Protein AF-A0A453NFW8-F1 (afdb_monomer_lite)

Sequence (278 aa):
MWCAMHGLVVGDRGDLRSGTVPGVGLVHAPFSLLPTRFPASFWKQACELAPIFNELVDRVSLDGKFLQGSLSRTKQVDDFTARLLEIHAKMMAVNKKEDIRLGLHRSDYMLDSETNSLLQIELNTISTSFPGLGSLVSELHRKTLAQVEAEGLVLPNGTLVVDGRPVAVVYFRAGYAPTDYPSEVEWSARLLIEQSSAIKCPSISYHLVGTKKIQQELAKPSVLERFLDNEEDIAKLRKCFAGLWSLDNEEIVKSAIEKPDLFVLKPQREGGGNFFGS

pLDDT: mean 76.51, std 18.11, range [30.64, 96.44]

Radius of gyration: 21.13 Å; chains: 1; bounding box: 63×48×53 Å

Foldseek 3Di:
DLQVVQVQWAADPPDPCRVPDPPPRIDGHDDDPDDDDDDPVVVVLQVVLVVLVVLLLVLQLVPLVCLCVLCVVVLVPDVLVVLLNVLSVVCVVVVDDDPDADWPKDFDWDQDPPVRATATPFIQRAQDPDPPSVVVNVCVVPDDDPPQVPFADADPVRAHDGNRDHDQAAHDNDPQACVCDPDVVSSVVLSVVLPDPGHYHHHSSSNSCRWLSVLLVCLDPPNSVVRDPDPVSNVSVNRRHDDHDDPVPVVVVVVCVVPQQVDKADDRGPDDDIDGDD

Organism: Aegilops tauschii subsp. strangulata (NCBI:txid200361)

InterPro domains:
  IPR004887 Glutathione synthase, substrate-binding domain [PF03199] (139-209)
  IPR005615 Glutathione synthase [PF03917] (2-274)
  IPR005615 Glutathione synthase [PTHR11130] (142-274)
  IPR014042 Glutathione synthase, alpha-helical [G3DSA:1.10.1080.10] (207-243)
  IPR014049 Glutathione synthase, N-terminal, eukaryotic [G3DSA:3.30.1490.80] (1-70)
  IPR014709 Glutathione synthase, C-terminal, eukaryotic [G3DSA:3.30.1490.50] (244-278)
  IPR037013 Glutathione synthase, substrate-binding domain superfamily [G3DSA:3.40.50.1760] (136-206)

Structure (mmCIF, N/CA/C/O backbone):
data_AF-A0A453NFW8-F1
#
_entry.id   AF-A0A453NFW8-F1
#
loop_
_atom_site.group_PDB
_atom_site.id
_atom_site.type_symbol
_atom_site.label_atom_id
_atom_site.label_alt_id
_atom_site.label_comp_id
_atom_site.label_asym_id
_atom_site.label_entity_id
_atom_site.label_seq_id
_atom_site.pdbx_PDB_ins_code
_atom_site.Cartn_x
_atom_site.Cartn_y
_atom_site.Cartn_z
_atom_site.occupancy
_atom_site.B_iso_or_equiv
_atom_site.auth_seq_id
_atom_site.auth_comp_id
_atom_site.auth_asym_id
_atom_site.auth_atom_id
_atom_site.pdbx_PDB_model_num
ATOM 1 N N . MET A 1 1 ? 0.423 23.249 -24.276 1.00 55.16 1 MET A N 1
ATOM 2 C CA . MET A 1 1 ? 1.807 23.114 -24.789 1.00 55.16 1 MET A CA 1
ATOM 3 C C . MET A 1 1 ? 2.755 22.518 -23.745 1.00 55.16 1 MET A C 1
ATOM 5 O O . MET A 1 1 ? 3.361 21.507 -24.060 1.00 55.16 1 MET A O 1
ATOM 9 N N . TRP A 1 2 ? 2.832 23.048 -22.509 1.00 64.69 2 TRP A N 1
ATOM 10 C CA . TRP A 1 2 ? 3.763 22.560 -21.465 1.00 64.69 2 TRP A CA 1
ATOM 11 C C . TRP A 1 2 ? 3.766 21.032 -21.268 1.00 64.69 2 TRP A C 1
ATOM 13 O O . TRP A 1 2 ? 4.831 20.429 -21.353 1.00 64.69 2 TRP A O 1
ATOM 23 N N . CYS A 1 3 ? 2.597 20.401 -21.092 1.00 58.59 3 CYS A N 1
ATOM 24 C CA . CYS A 1 3 ? 2.492 18.971 -20.760 1.00 58.59 3 CYS A CA 1
ATOM 25 C C . CYS A 1 3 ? 3.144 18.049 -21.802 1.00 58.59 3 CYS A C 1
ATOM 27 O O . CYS A 1 3 ? 3.857 17.121 -21.436 1.00 58.59 3 CYS A O 1
ATOM 29 N N . ALA A 1 4 ? 2.964 18.350 -23.091 1.00 70.44 4 ALA A N 1
ATOM 30 C CA . ALA A 1 4 ? 3.585 17.601 -24.183 1.00 70.44 4 ALA A CA 1
ATOM 31 C C . ALA A 1 4 ? 5.112 17.794 -24.239 1.00 70.44 4 ALA A C 1
ATOM 33 O O . ALA A 1 4 ? 5.830 16.865 -24.582 1.00 70.44 4 ALA A O 1
ATOM 34 N N . MET A 1 5 ? 5.613 18.978 -23.864 1.00 70.06 5 MET A N 1
ATOM 35 C CA . MET A 1 5 ? 7.053 19.280 -23.842 1.00 70.06 5 MET A CA 1
ATOM 36 C C . MET A 1 5 ? 7.800 18.657 -22.653 1.00 70.06 5 MET A C 1
ATOM 38 O O . MET A 1 5 ? 9.019 18.555 -22.707 1.00 70.06 5 MET A O 1
ATOM 42 N N . HIS A 1 6 ? 7.092 18.275 -21.585 1.00 70.19 6 HIS A N 1
ATOM 43 C CA . HIS A 1 6 ? 7.684 17.781 -20.332 1.00 70.19 6 HIS A CA 1
ATOM 44 C C . HIS A 1 6 ? 7.232 16.349 -19.989 1.00 70.19 6 HIS A C 1
ATOM 46 O O . HIS A 1 6 ? 7.363 15.913 -18.855 1.00 70.19 6 HIS A O 1
ATOM 52 N N . GLY A 1 7 ? 6.660 15.604 -20.942 1.00 79.19 7 GLY A N 1
ATOM 53 C CA . GLY A 1 7 ? 6.288 14.200 -20.726 1.00 79.19 7 GLY A CA 1
ATOM 54 C C . GLY A 1 7 ? 5.094 13.963 -19.788 1.00 79.19 7 GLY A C 1
ATOM 55 O O . GLY A 1 7 ? 4.852 12.824 -19.398 1.00 79.19 7 GLY A O 1
ATOM 56 N N . LEU A 1 8 ? 4.303 14.993 -19.459 1.00 75.69 8 LEU A N 1
ATOM 57 C CA . LEU A 1 8 ? 3.033 14.857 -18.728 1.00 75.69 8 LEU A CA 1
ATOM 58 C C . LEU A 1 8 ? 1.930 14.376 -19.692 1.00 75.69 8 LEU A C 1
ATOM 60 O O . LEU A 1 8 ? 0.962 15.081 -19.997 1.00 75.69 8 LEU A O 1
ATOM 64 N N . VAL A 1 9 ? 2.129 13.171 -20.223 1.00 82.56 9 VAL A N 1
ATOM 65 C CA . VAL A 1 9 ? 1.321 12.529 -21.264 1.00 82.56 9 VAL A CA 1
ATOM 66 C C . VAL A 1 9 ? 1.000 11.082 -20.897 1.00 82.56 9 VAL A C 1
ATOM 68 O O . VAL A 1 9 ? 1.698 10.453 -20.103 1.00 82.56 9 VAL A O 1
ATOM 71 N N . VAL A 1 10 ? -0.071 10.559 -21.482 1.00 82.50 10 VAL A N 1
ATOM 72 C CA . VAL A 1 10 ? -0.513 9.164 -21.387 1.00 82.50 10 VAL A CA 1
ATOM 73 C C . VAL A 1 10 ? -0.959 8.684 -22.768 1.00 82.50 10 VAL A C 1
ATOM 75 O O . VAL A 1 10 ? -1.198 9.497 -23.663 1.00 82.50 10 VAL A O 1
ATOM 78 N N . GLY A 1 11 ? -1.088 7.370 -22.945 1.00 85.44 11 GLY A N 1
ATOM 79 C CA . GLY A 1 11 ? -1.747 6.824 -24.127 1.00 85.44 11 GLY A CA 1
ATOM 80 C C . GLY A 1 11 ? -3.230 7.202 -24.154 1.00 85.44 11 GLY A C 1
ATOM 81 O O . GLY A 1 11 ? -3.931 7.074 -23.147 1.00 85.44 11 GLY A O 1
ATOM 82 N N . ASP A 1 12 ? -3.703 7.688 -25.298 1.00 84.50 12 ASP A N 1
ATOM 83 C CA . ASP A 1 12 ? -5.112 7.951 -25.560 1.00 84.50 12 ASP A CA 1
ATOM 84 C C . ASP A 1 12 ? -5.877 6.628 -25.642 1.00 84.50 12 ASP A C 1
ATOM 86 O O . ASP A 1 12 ? -5.535 5.735 -26.420 1.00 84.50 12 ASP A O 1
ATOM 90 N N . ARG A 1 13 ? -6.955 6.526 -24.860 1.00 84.12 13 ARG A N 1
ATOM 91 C CA . ARG A 1 13 ? -7.872 5.379 -24.858 1.00 84.12 13 ARG A CA 1
ATOM 92 C C . ARG A 1 13 ? -8.555 5.169 -26.217 1.00 84.12 13 ARG A C 1
ATOM 94 O O . ARG A 1 13 ? -9.067 4.080 -26.451 1.00 84.12 13 ARG A O 1
ATOM 101 N N . GLY A 1 14 ? -8.573 6.184 -27.087 1.00 85.94 14 GLY A N 1
ATOM 102 C CA . GLY A 1 14 ? -9.081 6.099 -28.457 1.00 85.94 14 GLY A CA 1
ATOM 103 C C . GLY A 1 14 ? -8.145 5.420 -29.469 1.00 85.94 14 GLY A C 1
ATOM 104 O O . GLY A 1 14 ? -8.635 4.937 -30.489 1.00 85.94 14 GLY A O 1
ATOM 105 N N . ASP A 1 15 ? -6.831 5.334 -29.215 1.00 85.38 15 ASP A N 1
ATOM 106 C CA . ASP A 1 15 ? -5.879 4.625 -30.091 1.00 85.38 15 ASP A CA 1
ATOM 107 C C . ASP A 1 15 ? -5.434 3.315 -29.431 1.00 85.38 15 ASP A C 1
ATOM 109 O O . ASP A 1 15 ? -4.695 3.311 -28.448 1.00 85.38 15 ASP A O 1
ATOM 113 N N . LEU A 1 16 ? -5.841 2.185 -30.018 1.00 85.62 16 LEU A N 1
ATOM 114 C CA . LEU A 1 16 ? -5.528 0.833 -29.536 1.00 85.62 16 LEU A CA 1
ATOM 115 C C . LEU A 1 16 ? -4.020 0.548 -29.412 1.00 85.62 16 LEU A C 1
ATOM 117 O O . LEU A 1 16 ? -3.633 -0.391 -28.721 1.00 85.62 16 LEU A O 1
ATOM 121 N N . ARG A 1 17 ? -3.163 1.332 -30.076 1.00 85.50 17 ARG A N 1
ATOM 122 C CA . ARG A 1 17 ? -1.701 1.172 -30.039 1.00 85.50 17 ARG A CA 1
ATOM 123 C C . ARG A 1 17 ? -1.043 1.976 -28.921 1.00 85.50 17 ARG A C 1
ATOM 125 O O . ARG A 1 17 ? 0.117 1.715 -28.613 1.00 85.50 17 ARG A O 1
ATOM 132 N N . SER A 1 18 ? -1.739 2.944 -28.323 1.00 86.19 18 SER A N 1
ATOM 133 C CA . SER A 1 18 ? -1.150 3.900 -27.372 1.00 86.19 18 SER A CA 1
ATOM 134 C C . SER A 1 18 ? -0.657 3.254 -26.069 1.00 86.19 18 SER A C 1
ATOM 136 O O . SER A 1 18 ? 0.266 3.757 -25.430 1.00 86.19 18 SER A O 1
ATOM 138 N N . GLY A 1 19 ? -1.237 2.108 -25.697 1.00 81.94 19 GLY A N 1
ATOM 139 C CA . GLY A 1 19 ? -0.816 1.294 -24.555 1.00 81.94 19 GLY A CA 1
ATOM 140 C C . GLY A 1 19 ? 0.337 0.321 -24.836 1.00 81.94 19 GLY A C 1
ATOM 141 O O . GLY A 1 19 ? 0.850 -0.277 -23.896 1.00 81.94 19 GLY A O 1
ATOM 142 N N . THR A 1 20 ? 0.747 0.141 -26.098 1.00 78.56 20 THR A N 1
ATOM 143 C CA . THR A 1 20 ? 1.743 -0.875 -26.504 1.00 78.56 20 THR A CA 1
ATOM 144 C C . THR A 1 20 ? 2.895 -0.326 -27.346 1.00 78.56 20 THR A C 1
ATOM 146 O O . THR A 1 20 ? 3.962 -0.934 -27.379 1.00 78.56 20 THR A O 1
ATOM 149 N N . VAL A 1 21 ? 2.708 0.804 -28.036 1.00 81.75 21 VAL A N 1
ATOM 150 C CA . VAL A 1 21 ? 3.712 1.431 -28.907 1.00 81.75 21 VAL A CA 1
ATOM 151 C C . VAL A 1 21 ? 4.088 2.809 -28.345 1.00 81.75 21 VAL A C 1
ATOM 153 O O . VAL A 1 21 ? 3.296 3.748 -28.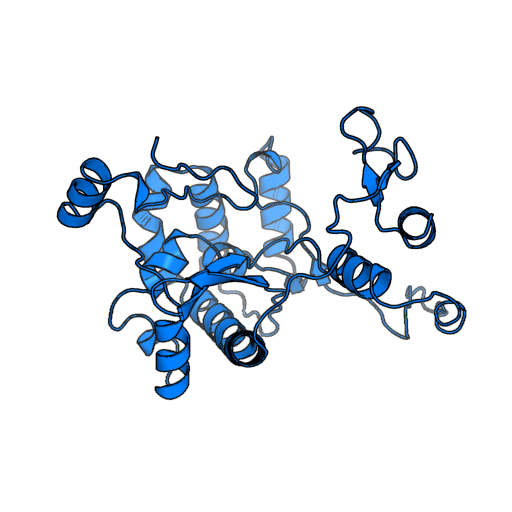456 1.00 81.75 21 VAL A O 1
ATOM 156 N N . PRO A 1 22 ? 5.291 2.971 -27.762 1.00 82.62 22 PRO A N 1
ATOM 157 C CA . PRO A 1 22 ? 5.755 4.264 -27.266 1.00 82.62 22 PRO A CA 1
ATOM 158 C C . PRO A 1 22 ? 5.723 5.351 -28.350 1.00 82.62 22 PRO A C 1
ATOM 160 O O . PRO A 1 22 ? 6.117 5.119 -29.491 1.00 82.62 22 PRO A O 1
ATOM 163 N N . GLY A 1 23 ? 5.270 6.554 -27.986 1.00 81.50 23 GLY A N 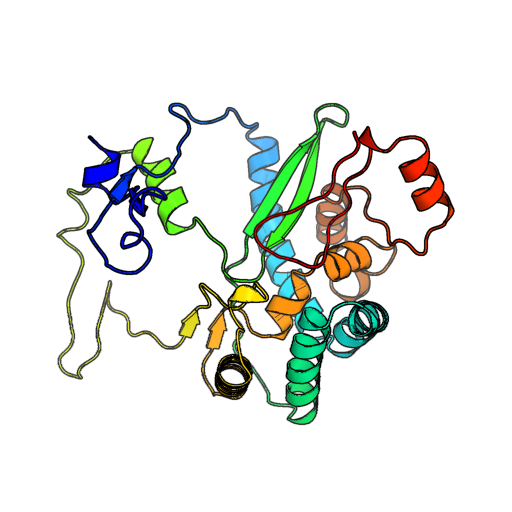1
ATOM 164 C CA . GLY A 1 23 ? 5.220 7.712 -28.890 1.00 81.50 23 GLY A CA 1
ATOM 165 C C . GLY A 1 23 ? 3.982 7.804 -29.793 1.00 81.50 23 GLY A C 1
ATOM 166 O O . GLY A 1 23 ? 3.810 8.821 -30.460 1.00 81.50 23 GLY A O 1
ATOM 167 N N . VAL A 1 24 ? 3.105 6.794 -29.810 1.00 85.25 24 VAL A N 1
ATOM 168 C CA . VAL A 1 24 ? 1.896 6.763 -30.653 1.00 85.25 24 VAL A CA 1
ATOM 169 C C . VAL A 1 24 ? 0.648 7.073 -29.827 1.00 85.25 24 VAL A C 1
ATOM 171 O O . VAL A 1 24 ? 0.516 6.608 -28.700 1.00 85.25 24 VAL A O 1
ATOM 174 N N . GLY A 1 25 ? -0.278 7.857 -30.394 1.00 85.69 25 GLY A N 1
ATOM 175 C CA . GLY A 1 25 ? -1.573 8.145 -29.768 1.00 85.69 25 GLY A CA 1
ATOM 176 C C . GLY A 1 25 ? -1.447 8.804 -28.393 1.00 85.69 25 GLY A C 1
ATOM 177 O O . GLY A 1 25 ? -2.119 8.387 -27.459 1.00 85.69 25 GLY A O 1
ATOM 178 N N . LEU A 1 26 ? -0.543 9.776 -28.231 1.00 85.62 26 LEU A N 1
ATOM 179 C CA . LEU A 1 26 ? -0.317 10.443 -26.947 1.00 85.62 26 LEU A CA 1
ATOM 180 C C . LEU A 1 26 ? -1.289 11.610 -26.728 1.00 85.62 26 LEU A C 1
ATOM 182 O O . LEU A 1 26 ? -1.411 12.500 -27.570 1.00 85.62 26 LEU A O 1
ATOM 186 N N . VAL A 1 27 ? -1.891 11.655 -25.542 1.00 84.69 27 VAL A N 1
ATOM 187 C CA . VAL A 1 27 ? -2.681 12.782 -25.025 1.00 84.69 27 VAL A CA 1
ATOM 188 C C . VAL A 1 27 ? -2.051 13.286 -23.724 1.00 84.69 27 VAL A C 1
ATOM 190 O O . VAL A 1 27 ? -1.279 12.573 -23.083 1.00 84.69 27 VAL A O 1
ATOM 193 N N . HIS A 1 28 ? -2.327 14.524 -23.309 1.00 76.12 28 HIS A N 1
ATOM 194 C CA . HIS A 1 28 ? -1.873 14.981 -21.992 1.00 76.12 28 HIS A CA 1
ATOM 195 C C . HIS A 1 28 ? -2.501 14.123 -20.881 1.00 76.12 28 HIS A C 1
ATOM 197 O O . HIS A 1 28 ? -3.658 13.711 -20.983 1.00 76.12 28 HIS A O 1
ATOM 203 N N . ALA A 1 29 ? -1.768 13.885 -19.792 1.00 73.69 29 ALA A N 1
ATOM 204 C CA . ALA A 1 29 ? -2.371 13.291 -18.600 1.00 73.69 29 ALA A CA 1
ATOM 205 C C . ALA A 1 29 ? -3.533 14.186 -18.108 1.00 73.69 29 ALA A C 1
ATOM 207 O O . ALA A 1 29 ? -3.448 15.410 -18.251 1.00 73.69 29 ALA A O 1
ATOM 208 N N . PRO A 1 30 ? -4.623 13.648 -17.537 1.00 69.12 30 PRO A N 1
ATOM 209 C CA . PRO A 1 30 ? -5.625 14.475 -16.867 1.00 69.12 30 PRO A CA 1
ATOM 210 C C . PRO A 1 30 ? -5.003 15.211 -15.667 1.00 69.12 30 PRO A C 1
ATOM 212 O O . PRO A 1 30 ? -4.360 14.585 -14.827 1.00 69.12 30 PRO A O 1
ATOM 215 N N . PHE A 1 31 ? -5.183 16.532 -15.577 1.00 64.94 31 PHE A N 1
ATOM 216 C CA . PHE A 1 31 ? -4.655 17.364 -14.486 1.00 64.94 31 PHE A CA 1
ATOM 217 C C . PHE A 1 31 ? -5.657 18.454 -14.078 1.00 64.94 31 PHE A C 1
ATOM 219 O O . PHE A 1 31 ? -6.460 18.907 -14.893 1.00 64.94 31 PHE A O 1
ATOM 226 N N . SER A 1 32 ? -5.580 18.917 -12.825 1.00 48.06 32 SER A N 1
ATOM 227 C CA . SER A 1 32 ? -6.257 20.151 -12.403 1.00 48.06 32 SER A CA 1
ATOM 228 C C . SER A 1 32 ? -5.440 21.369 -12.833 1.00 48.06 32 SER A C 1
ATOM 230 O O . SER A 1 32 ? -4.234 21.436 -12.577 1.00 48.06 32 SER A O 1
ATOM 232 N N . LEU A 1 33 ? -6.095 22.351 -13.460 1.00 42.00 33 LEU A N 1
ATOM 233 C CA . LEU A 1 33 ? -5.448 23.579 -13.934 1.00 42.00 33 LEU A CA 1
ATOM 234 C C . LEU A 1 33 ? -4.807 24.388 -12.793 1.00 42.00 33 LEU A C 1
ATOM 236 O O . LEU A 1 33 ? -3.791 25.044 -13.005 1.00 42.00 33 LEU A O 1
ATOM 240 N N . LEU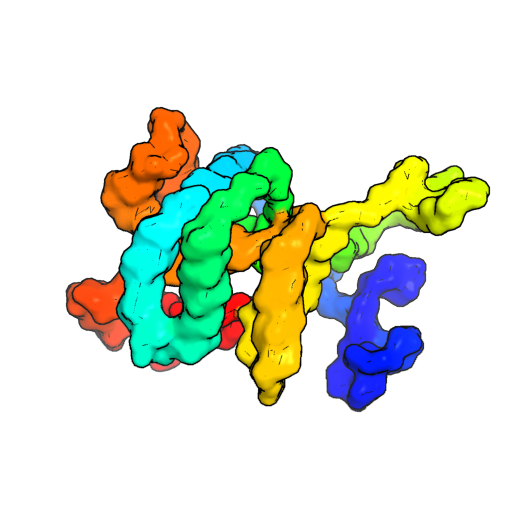 A 1 34 ? -5.386 24.322 -11.591 1.00 41.91 34 LEU A N 1
ATOM 241 C CA . LEU A 1 34 ? -4.890 24.979 -10.382 1.00 41.91 34 LEU A CA 1
ATOM 242 C C . LEU A 1 34 ? -4.668 23.948 -9.261 1.00 41.91 34 LEU A C 1
ATOM 244 O O . LEU A 1 34 ? -5.417 22.968 -9.183 1.00 41.91 34 LEU A O 1
ATOM 248 N N . PRO A 1 35 ? -3.677 24.152 -8.375 1.00 51.28 35 PRO A N 1
ATOM 249 C CA . PRO A 1 35 ? -3.468 23.287 -7.221 1.00 51.28 35 PRO A CA 1
ATOM 250 C C . PRO A 1 35 ? -4.612 23.418 -6.206 1.00 51.28 35 PRO A C 1
ATOM 252 O O . PRO A 1 35 ? -5.113 24.514 -5.939 1.00 51.28 35 PRO A O 1
ATOM 255 N N . THR A 1 36 ? -4.994 22.298 -5.596 1.00 55.66 36 THR A N 1
ATOM 256 C CA . THR A 1 36 ? -5.972 22.266 -4.502 1.00 55.66 36 THR A CA 1
ATOM 257 C C . THR A 1 36 ? -5.401 22.953 -3.260 1.00 55.66 36 THR A C 1
ATOM 259 O O . THR A 1 36 ? -4.262 22.700 -2.868 1.00 55.66 36 THR A O 1
ATOM 262 N N . ARG A 1 37 ? -6.194 23.808 -2.602 1.00 58.50 37 ARG A N 1
ATOM 263 C CA . ARG A 1 37 ? -5.821 24.374 -1.297 1.00 58.50 37 ARG A CA 1
ATOM 264 C C . ARG A 1 37 ? -5.862 23.272 -0.241 1.00 58.50 37 ARG A C 1
ATOM 266 O O . ARG A 1 37 ? -6.900 22.644 -0.066 1.00 58.50 37 ARG A O 1
ATOM 273 N N . PHE A 1 38 ? -4.765 23.083 0.486 1.00 63.59 38 PHE A N 1
ATOM 274 C CA . PHE A 1 38 ? -4.662 22.086 1.550 1.00 63.59 38 PHE A CA 1
ATOM 275 C C . PHE A 1 38 ? -4.007 22.707 2.796 1.00 63.59 38 PHE A C 1
ATOM 277 O O . PHE A 1 38 ? -2.995 23.400 2.646 1.00 63.59 38 PHE A O 1
ATOM 284 N N . PRO A 1 39 ? -4.548 22.523 4.018 1.00 74.31 39 PRO A N 1
ATOM 285 C CA . PRO A 1 39 ? -3.966 23.128 5.213 1.00 74.31 39 PRO A CA 1
ATOM 286 C C . PRO A 1 39 ? -2.568 22.580 5.524 1.00 74.31 39 PRO A C 1
ATOM 288 O O . PRO A 1 39 ? -2.349 21.370 5.587 1.00 74.31 39 PRO A O 1
ATOM 291 N N . ALA A 1 40 ? -1.616 23.482 5.778 1.00 69.12 40 ALA A N 1
ATOM 292 C CA . ALA A 1 40 ? -0.221 23.118 6.037 1.00 69.12 40 ALA A CA 1
ATOM 293 C C . ALA A 1 40 ? -0.033 22.247 7.297 1.00 69.12 40 ALA A C 1
ATOM 295 O O . ALA A 1 40 ? 0.938 21.501 7.378 1.00 69.12 40 ALA A O 1
ATOM 296 N N . SER A 1 41 ? -0.957 22.316 8.262 1.00 77.69 41 SER A N 1
ATOM 297 C CA . SER A 1 41 ? -1.001 21.437 9.439 1.00 77.69 41 SER A CA 1
ATOM 298 C C . SER A 1 41 ? -1.215 19.972 9.052 1.00 77.69 41 SER A C 1
ATOM 300 O O . SER A 1 41 ? -0.425 19.119 9.442 1.00 77.69 41 SER A O 1
ATOM 302 N N . PHE A 1 42 ? -2.230 19.682 8.234 1.00 78.56 42 PHE A N 1
ATOM 303 C CA . PHE A 1 42 ? -2.501 18.323 7.760 1.00 78.56 42 PHE A CA 1
ATOM 304 C C . PHE A 1 42 ? -1.431 17.831 6.784 1.00 78.56 42 PHE A C 1
ATOM 306 O O . PHE A 1 42 ? -1.116 16.646 6.777 1.00 78.56 42 PHE A O 1
ATOM 313 N N . TRP A 1 43 ? -0.814 18.723 6.000 1.00 74.44 43 TRP A N 1
ATOM 314 C CA . TRP A 1 43 ? 0.326 18.340 5.161 1.00 74.44 43 TRP A CA 1
ATOM 315 C C . TRP A 1 43 ? 1.523 17.886 6.008 1.00 74.44 43 TRP A C 1
ATOM 317 O O . TRP A 1 43 ? 2.075 16.818 5.756 1.00 74.44 43 TRP A O 1
ATOM 327 N N . LYS A 1 44 ? 1.870 18.636 7.065 1.00 75.25 44 LYS A N 1
ATOM 328 C CA . LYS A 1 44 ? 2.904 18.224 8.028 1.00 75.25 44 LYS A CA 1
ATOM 329 C C . LYS A 1 44 ? 2.556 16.901 8.707 1.00 75.25 44 LYS A C 1
ATOM 331 O O . LYS A 1 44 ? 3.396 16.012 8.713 1.00 75.25 44 LYS A O 1
ATOM 336 N N . GLN A 1 45 ? 1.311 16.727 9.160 1.00 83.56 45 GLN A N 1
ATOM 337 C CA . GLN A 1 45 ? 0.840 15.459 9.730 1.00 83.56 45 GLN A CA 1
ATOM 338 C C . GLN A 1 45 ? 1.032 14.284 8.750 1.00 83.56 45 GLN A C 1
ATOM 340 O O . GLN A 1 45 ? 1.520 13.232 9.149 1.00 83.56 45 GLN A O 1
ATOM 345 N N . ALA A 1 46 ? 0.706 14.453 7.463 1.00 80.81 46 ALA A N 1
ATOM 346 C CA . ALA A 1 46 ? 0.925 13.421 6.446 1.00 80.81 46 ALA A CA 1
ATOM 347 C C . ALA A 1 46 ? 2.419 13.088 6.254 1.00 80.81 46 ALA A C 1
ATOM 349 O O . ALA A 1 46 ? 2.775 11.919 6.098 1.00 80.81 46 ALA A O 1
ATOM 350 N N . CYS A 1 47 ? 3.296 14.098 6.295 1.00 80.94 47 CYS A N 1
ATOM 351 C CA . CYS A 1 47 ? 4.749 13.918 6.229 1.00 80.94 47 CYS A CA 1
ATOM 352 C C . CYS A 1 47 ? 5.326 13.241 7.484 1.00 80.94 47 CYS A C 1
ATOM 354 O O . CYS A 1 47 ? 6.209 12.400 7.353 1.00 80.94 47 CYS A O 1
ATOM 356 N N . GLU A 1 48 ? 4.822 13.568 8.676 1.00 89.88 48 GLU A N 1
ATOM 357 C CA . GLU A 1 48 ? 5.197 12.937 9.952 1.00 89.88 48 GLU A CA 1
ATOM 358 C C . GLU A 1 48 ? 4.756 11.466 10.012 1.00 89.88 48 GLU A C 1
ATOM 360 O O . GLU A 1 48 ? 5.490 10.618 10.513 1.00 89.88 48 GLU A O 1
ATOM 365 N N . LEU A 1 49 ? 3.590 11.141 9.442 1.00 91.31 49 LEU A N 1
ATOM 366 C CA . LEU A 1 49 ? 3.082 9.771 9.337 1.00 91.31 49 LEU A CA 1
ATOM 367 C C . LEU A 1 49 ? 3.880 8.896 8.358 1.00 91.31 49 LEU A C 1
ATOM 369 O O . LEU A 1 49 ? 3.925 7.682 8.537 1.00 91.31 49 LEU A O 1
ATOM 373 N N . ALA A 1 50 ? 4.509 9.470 7.329 1.00 90.38 50 ALA A N 1
ATOM 374 C CA . ALA A 1 50 ? 5.210 8.707 6.293 1.00 90.38 50 ALA A CA 1
ATOM 375 C C . ALA A 1 50 ? 6.331 7.777 6.823 1.00 90.38 50 ALA A C 1
ATOM 377 O O . ALA A 1 50 ? 6.275 6.583 6.523 1.00 90.38 50 ALA A O 1
ATOM 378 N N . PRO A 1 51 ? 7.321 8.233 7.625 1.00 93.50 51 PRO A N 1
ATOM 379 C CA . PRO A 1 51 ? 8.333 7.336 8.190 1.00 93.50 51 PRO A CA 1
ATOM 380 C C . PRO A 1 51 ? 7.737 6.313 9.169 1.00 93.50 51 PRO A C 1
ATOM 382 O O . PRO A 1 51 ? 8.201 5.176 9.202 1.00 93.50 51 PRO A O 1
ATOM 385 N N . ILE A 1 52 ? 6.680 6.678 9.903 1.00 96.31 52 ILE A N 1
ATOM 386 C CA . ILE A 1 52 ? 5.992 5.776 10.837 1.00 96.31 52 ILE A CA 1
ATOM 387 C C . ILE A 1 52 ? 5.312 4.629 10.072 1.00 96.31 52 ILE A C 1
ATOM 389 O O . ILE A 1 52 ? 5.444 3.466 10.450 1.00 96.31 52 ILE A O 1
ATOM 393 N N . PHE A 1 53 ? 4.634 4.929 8.958 1.00 95.12 53 PHE A N 1
ATOM 394 C CA . PHE A 1 53 ? 4.069 3.902 8.079 1.00 95.12 53 PHE A CA 1
ATOM 395 C C . PHE A 1 53 ? 5.146 3.035 7.420 1.00 95.12 53 PHE A C 1
ATOM 397 O O . PHE A 1 53 ? 4.925 1.837 7.277 1.00 95.12 53 PHE A O 1
ATOM 404 N N . ASN A 1 54 ? 6.307 3.589 7.054 1.00 92.75 54 ASN A N 1
ATOM 405 C CA . ASN A 1 54 ? 7.406 2.797 6.491 1.00 92.75 54 ASN A CA 1
ATOM 406 C C . ASN A 1 54 ? 7.919 1.744 7.493 1.00 92.75 54 ASN A C 1
ATOM 408 O O . ASN A 1 54 ? 8.055 0.576 7.130 1.00 92.75 54 ASN A O 1
ATOM 412 N N . GLU A 1 55 ? 8.150 2.141 8.749 1.00 95.25 55 GLU A N 1
ATOM 413 C CA . GLU A 1 55 ? 8.564 1.234 9.833 1.00 95.25 55 GLU A CA 1
ATOM 414 C C . GLU A 1 55 ? 7.474 0.195 10.142 1.00 95.25 55 GLU A C 1
ATOM 416 O O . GLU A 1 55 ? 7.755 -0.999 10.248 1.00 95.25 55 GLU A O 1
ATOM 421 N N . LEU A 1 56 ? 6.208 0.628 10.223 1.00 95.44 56 LEU A N 1
ATOM 422 C CA . LEU A 1 56 ? 5.071 -0.272 10.426 1.00 95.44 56 LEU A CA 1
ATOM 423 C C . LEU A 1 56 ? 4.985 -1.323 9.311 1.00 95.44 56 LEU A C 1
ATOM 425 O O . LEU A 1 56 ? 4.795 -2.502 9.605 1.00 95.44 56 LEU A O 1
ATOM 429 N N . VAL A 1 57 ? 5.144 -0.926 8.043 1.00 94.38 57 VAL A N 1
ATOM 430 C CA . VAL A 1 57 ? 5.100 -1.866 6.915 1.00 94.38 57 VAL A CA 1
ATOM 431 C C . VAL A 1 57 ? 6.234 -2.880 6.995 1.00 94.38 57 VAL A C 1
ATOM 433 O O . VAL A 1 57 ? 5.963 -4.070 6.829 1.00 94.38 57 VAL A O 1
ATOM 436 N N . ASP A 1 58 ? 7.465 -2.452 7.298 1.00 94.88 58 ASP A N 1
ATOM 437 C CA . ASP A 1 58 ? 8.585 -3.385 7.449 1.00 94.88 58 ASP A CA 1
ATOM 438 C C . ASP A 1 58 ? 8.302 -4.407 8.555 1.00 94.88 58 ASP A C 1
ATOM 440 O O . ASP A 1 58 ? 8.303 -5.615 8.301 1.00 94.88 58 ASP A O 1
ATOM 444 N N . ARG A 1 59 ? 7.948 -3.939 9.757 1.00 95.62 59 ARG A N 1
ATOM 445 C CA . ARG A 1 59 ? 7.713 -4.808 10.919 1.00 95.62 59 ARG A CA 1
ATOM 446 C C . ARG A 1 59 ? 6.536 -5.764 10.734 1.00 95.62 59 ARG A C 1
ATOM 448 O O . ARG A 1 59 ? 6.651 -6.936 11.091 1.00 95.62 59 ARG A O 1
ATOM 455 N N . VAL A 1 60 ? 5.431 -5.316 10.133 1.00 94.88 60 VAL A N 1
ATOM 456 C CA . VAL A 1 60 ? 4.291 -6.196 9.813 1.00 94.88 60 VAL A CA 1
ATOM 457 C C . VAL A 1 60 ? 4.679 -7.222 8.741 1.00 94.88 60 VAL A C 1
ATOM 459 O O . VAL A 1 60 ? 4.238 -8.368 8.810 1.00 94.88 60 VAL A O 1
ATOM 462 N N . SER A 1 61 ? 5.545 -6.860 7.785 1.00 93.62 61 SER A N 1
ATOM 463 C CA . SER A 1 61 ? 6.011 -7.783 6.739 1.00 93.62 61 SER A CA 1
ATOM 464 C C . SER A 1 61 ? 6.865 -8.946 7.268 1.00 93.62 61 SER A C 1
ATOM 466 O O . SER A 1 61 ? 6.931 -9.997 6.624 1.00 93.62 61 SER A O 1
ATOM 468 N N . LEU A 1 62 ? 7.490 -8.771 8.439 1.00 93.69 62 LEU A N 1
ATOM 469 C CA . LEU A 1 62 ? 8.308 -9.783 9.112 1.00 93.69 62 LEU A CA 1
ATOM 470 C C . LEU A 1 62 ? 7.466 -10.804 9.899 1.00 93.69 62 LEU A C 1
ATOM 472 O O . LEU A 1 62 ? 7.886 -11.953 10.048 1.00 93.69 62 LEU A O 1
ATOM 476 N N . ASP A 1 63 ? 6.261 -10.443 10.361 1.00 95.50 63 ASP A N 1
ATOM 477 C CA . ASP A 1 63 ? 5.341 -11.383 11.019 1.00 95.50 63 ASP A CA 1
ATOM 478 C C . ASP A 1 63 ? 4.531 -12.182 9.984 1.00 95.50 63 ASP A C 1
ATOM 480 O O . ASP A 1 63 ? 3.323 -12.019 9.784 1.00 95.50 63 ASP A O 1
ATOM 484 N N . GLY A 1 64 ? 5.215 -13.120 9.326 1.00 93.31 64 GLY A N 1
ATOM 485 C CA . GLY A 1 64 ? 4.592 -14.010 8.349 1.00 93.31 64 GLY A CA 1
ATOM 486 C C . GLY A 1 64 ? 3.456 -14.874 8.921 1.00 93.31 64 GLY A C 1
ATOM 487 O O . GLY A 1 64 ? 2.578 -15.301 8.167 1.00 93.31 64 GLY A O 1
ATOM 488 N N . LYS A 1 65 ? 3.420 -15.109 10.245 1.00 95.06 65 LYS A N 1
ATOM 489 C CA . LYS A 1 65 ? 2.306 -15.809 10.911 1.00 95.06 65 LYS A CA 1
ATOM 490 C C . LYS A 1 65 ? 1.071 -14.916 10.990 1.00 95.06 65 LYS A C 1
ATOM 492 O O . LYS A 1 65 ? -0.027 -15.398 10.719 1.00 95.06 65 LYS A O 1
ATOM 497 N N . PHE A 1 66 ? 1.240 -13.634 11.311 1.00 96.38 66 PHE A N 1
ATOM 498 C CA . PHE A 1 66 ? 0.162 -12.649 11.258 1.00 96.38 66 PHE A CA 1
ATOM 499 C C . PHE A 1 66 ? -0.404 -12.509 9.846 1.00 96.38 66 PHE A C 1
ATOM 501 O O . PHE A 1 66 ? -1.614 -12.632 9.687 1.00 96.38 66 PHE A O 1
ATOM 508 N N . LEU A 1 67 ? 0.440 -12.347 8.820 1.00 95.12 67 LEU A N 1
ATOM 509 C CA . LEU A 1 67 ? -0.029 -12.227 7.432 1.00 95.12 67 LEU A CA 1
ATOM 510 C C . LEU A 1 67 ? -0.861 -13.446 6.991 1.00 95.12 67 LEU A C 1
ATOM 512 O O . LEU A 1 67 ? -1.972 -13.288 6.482 1.00 95.12 67 LEU A O 1
ATOM 516 N N . GLN A 1 68 ? -0.365 -14.665 7.234 1.00 96.44 68 GLN A N 1
ATOM 517 C CA . GLN A 1 68 ? -1.078 -15.902 6.885 1.00 96.44 68 GLN A CA 1
ATOM 518 C C . GLN A 1 68 ? -2.359 -16.099 7.713 1.00 96.44 68 GLN A C 1
ATOM 520 O O . GLN A 1 68 ? -3.380 -16.522 7.172 1.00 96.44 68 GLN A O 1
ATOM 525 N N . GLY A 1 69 ? -2.336 -15.773 9.010 1.00 94.62 69 GLY A N 1
ATOM 526 C CA . GLY A 1 69 ? -3.501 -15.877 9.893 1.00 94.62 69 GLY A CA 1
ATOM 527 C C . GLY A 1 69 ? -4.611 -14.888 9.528 1.00 94.62 69 GLY A C 1
ATOM 528 O O . GLY A 1 69 ? -5.757 -15.291 9.329 1.00 94.62 69 GLY A O 1
ATOM 529 N N . SER A 1 70 ? -4.265 -13.611 9.366 1.00 93.31 70 SER A N 1
ATOM 530 C CA . SER A 1 70 ? -5.188 -12.511 9.052 1.00 93.31 70 SER A CA 1
ATOM 531 C C . SER A 1 70 ? -5.887 -12.662 7.698 1.00 93.31 70 SER A C 1
ATOM 533 O O . SER A 1 70 ? -7.049 -12.278 7.556 1.00 93.31 70 SER A O 1
ATOM 535 N N . LEU A 1 71 ? -5.208 -13.256 6.712 1.00 93.88 71 LEU A N 1
ATOM 536 C CA . LEU A 1 71 ? -5.737 -13.481 5.362 1.00 93.88 71 LEU A CA 1
ATOM 537 C C . LEU A 1 71 ? -6.284 -14.910 5.151 1.00 93.88 71 LEU A C 1
ATOM 539 O O . LEU A 1 71 ? -6.731 -15.246 4.054 1.00 93.88 71 LEU A O 1
ATOM 543 N N . SER A 1 72 ? -6.301 -15.755 6.190 1.00 92.62 72 SER A N 1
ATOM 544 C CA . SER A 1 72 ? -6.707 -17.171 6.105 1.00 92.62 72 SER A CA 1
ATOM 545 C C . SER A 1 72 ? -8.146 -17.394 5.621 1.00 92.62 72 SER A C 1
ATOM 547 O O . SER A 1 72 ? -8.401 -18.344 4.881 1.00 92.62 72 SER A O 1
ATOM 549 N N . ARG A 1 73 ? -9.086 -16.514 5.998 1.00 90.50 73 ARG A N 1
ATOM 550 C CA . ARG A 1 73 ? -10.466 -16.523 5.477 1.00 90.50 73 ARG A CA 1
ATOM 551 C C . ARG A 1 73 ? -10.531 -15.958 4.058 1.00 90.50 73 ARG A C 1
ATOM 553 O O . ARG A 1 73 ? -11.188 -16.541 3.206 1.00 90.50 73 ARG A O 1
ATOM 560 N N . THR A 1 74 ? -9.802 -14.875 3.781 1.00 87.69 74 THR A N 1
ATOM 561 C CA . THR A 1 74 ? -9.708 -14.260 2.445 1.00 87.69 74 THR A CA 1
ATOM 562 C C . THR A 1 74 ? -9.227 -15.264 1.397 1.00 87.69 74 THR A C 1
ATOM 564 O O . THR A 1 74 ? -9.788 -15.324 0.309 1.00 87.69 74 THR A O 1
ATOM 567 N N . LYS A 1 75 ? -8.266 -16.126 1.757 1.00 91.06 75 LYS A N 1
ATOM 568 C CA . LYS A 1 75 ? -7.773 -17.232 0.922 1.00 91.06 75 LYS A CA 1
ATOM 569 C C . LYS A 1 75 ? -8.875 -18.162 0.390 1.00 91.06 75 LYS A C 1
ATOM 571 O O . LYS A 1 75 ? -8.682 -18.774 -0.650 1.00 91.06 75 LYS A O 1
ATOM 576 N N . GLN A 1 76 ? -9.993 -18.304 1.102 1.00 90.62 76 GLN A N 1
ATOM 577 C CA . GLN A 1 76 ? -11.080 -19.223 0.735 1.00 90.62 76 GLN A CA 1
ATOM 578 C C . GLN A 1 76 ? -12.050 -18.627 -0.296 1.00 90.62 76 GLN A C 1
ATOM 580 O O . GLN A 1 76 ? -12.868 -19.358 -0.843 1.00 90.62 76 GLN A O 1
ATOM 585 N N . VAL A 1 77 ? -11.993 -17.308 -0.518 1.00 89.19 77 VAL A N 1
ATOM 586 C CA . VAL A 1 77 ? -12.971 -16.550 -1.322 1.00 89.19 77 VAL A CA 1
ATOM 587 C C . VAL A 1 77 ? -12.330 -15.630 -2.367 1.00 89.19 77 VAL A C 1
ATOM 589 O O . VAL A 1 77 ? -13.044 -14.993 -3.137 1.00 89.19 77 VAL A O 1
ATOM 592 N N . ASP A 1 78 ? -10.999 -15.534 -2.398 1.00 88.56 78 ASP A N 1
ATOM 593 C CA . ASP A 1 78 ? -10.254 -14.749 -3.379 1.00 88.56 78 ASP A CA 1
ATOM 594 C C . ASP A 1 78 ? -8.995 -15.486 -3.855 1.00 88.56 78 ASP A C 1
ATOM 596 O O . ASP A 1 78 ? -7.943 -15.438 -3.207 1.00 88.56 78 ASP A O 1
ATOM 600 N N . ASP A 1 79 ? -9.097 -16.119 -5.025 1.00 89.62 79 ASP A N 1
ATOM 601 C CA . ASP A 1 79 ? -8.012 -16.880 -5.656 1.00 89.62 79 ASP A CA 1
ATOM 602 C C . ASP A 1 79 ? -6.738 -16.044 -5.837 1.00 89.62 79 ASP A C 1
ATOM 604 O O . ASP A 1 79 ? -5.629 -16.543 -5.650 1.00 89.62 79 ASP A O 1
ATOM 608 N N . PHE A 1 80 ? -6.867 -14.746 -6.134 1.00 84.81 80 PHE A N 1
ATOM 609 C CA . PHE A 1 80 ? -5.710 -13.864 -6.294 1.00 84.81 80 PHE A CA 1
ATOM 610 C C . PHE A 1 80 ? -4.910 -13.748 -4.988 1.00 84.81 80 PHE A C 1
ATOM 612 O O . PHE A 1 80 ? -3.710 -14.035 -4.965 1.00 84.81 80 PHE A O 1
ATOM 619 N N . THR A 1 81 ? -5.575 -13.422 -3.873 1.00 85.81 81 THR A N 1
ATOM 620 C CA . THR A 1 81 ? -4.946 -13.420 -2.543 1.00 85.81 81 THR A CA 1
ATOM 621 C C . THR A 1 81 ? -4.436 -14.813 -2.157 1.00 85.81 81 THR A C 1
ATOM 623 O O . THR A 1 81 ? -3.358 -14.926 -1.570 1.00 85.81 81 THR A O 1
ATOM 626 N N . ALA A 1 82 ? -5.147 -15.888 -2.517 1.00 92.38 82 ALA A N 1
ATOM 627 C CA . ALA A 1 82 ? -4.707 -17.257 -2.251 1.00 92.38 82 ALA A CA 1
ATOM 628 C C . ALA A 1 82 ? -3.345 -17.573 -2.894 1.00 92.38 82 ALA A C 1
ATOM 630 O O . ALA A 1 82 ? -2.462 -18.114 -2.223 1.00 92.38 82 ALA A O 1
ATOM 631 N N . ARG A 1 83 ? -3.140 -17.163 -4.151 1.00 90.75 83 ARG A N 1
ATOM 632 C CA . ARG A 1 83 ? -1.879 -17.338 -4.892 1.00 90.75 83 ARG A CA 1
ATOM 633 C C . ARG A 1 83 ? -0.737 -16.492 -4.322 1.00 90.75 83 ARG A C 1
ATOM 635 O O . ARG A 1 83 ? 0.385 -16.986 -4.197 1.00 90.75 83 ARG A O 1
ATOM 642 N N . LEU A 1 84 ? -1.011 -15.262 -3.875 1.00 90.38 84 LEU A N 1
ATOM 643 C CA . LEU A 1 84 ? -0.020 -14.450 -3.149 1.00 90.38 84 LEU A CA 1
ATOM 644 C C . LEU A 1 84 ? 0.404 -15.122 -1.826 1.00 90.38 84 LEU A C 1
ATOM 646 O O . LEU A 1 84 ? 1.594 -15.175 -1.505 1.00 90.38 84 LEU A O 1
ATOM 650 N N . LEU A 1 85 ? -0.549 -15.703 -1.086 1.00 93.25 85 LEU A N 1
ATOM 651 C CA . LEU A 1 85 ? -0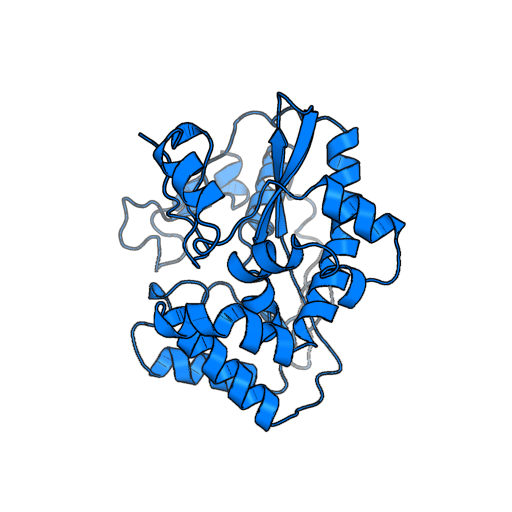.277 -16.448 0.148 1.00 93.25 85 LEU A CA 1
ATOM 652 C C . LEU A 1 85 ? 0.492 -17.754 -0.091 1.00 93.25 85 LEU A C 1
ATOM 654 O O . LEU A 1 85 ? 1.286 -18.134 0.768 1.00 93.25 85 LEU A O 1
ATOM 658 N N . GLU A 1 86 ? 0.298 -18.432 -1.226 1.00 94.62 86 GLU A N 1
ATOM 659 C CA . GLU A 1 86 ? 1.097 -19.601 -1.627 1.00 94.62 86 GLU A CA 1
ATOM 660 C C . GLU A 1 86 ? 2.565 -19.243 -1.870 1.00 94.62 86 GLU A C 1
ATOM 662 O O . GLU A 1 86 ? 3.454 -19.958 -1.402 1.00 94.62 86 GLU A O 1
ATOM 667 N N . ILE A 1 87 ? 2.835 -18.131 -2.564 1.00 89.38 87 ILE A N 1
ATOM 668 C CA . ILE A 1 87 ? 4.203 -17.627 -2.768 1.00 89.38 87 ILE A CA 1
ATOM 669 C C . ILE A 1 87 ? 4.832 -17.283 -1.414 1.00 89.38 87 ILE A C 1
ATOM 671 O O . ILE A 1 87 ? 5.929 -17.747 -1.111 1.00 89.38 87 ILE A O 1
ATOM 675 N N . HIS A 1 88 ? 4.117 -16.546 -0.561 1.00 95.06 88 HIS A N 1
ATOM 676 C CA . HIS A 1 88 ? 4.595 -16.202 0.777 1.00 95.06 88 HIS A CA 1
ATOM 677 C C . HIS A 1 88 ? 4.877 -17.445 1.642 1.00 95.06 88 HIS A C 1
ATOM 679 O O . HIS A 1 88 ? 5.923 -17.523 2.281 1.00 95.06 88 HIS A O 1
ATOM 685 N N . ALA A 1 89 ? 3.998 -18.453 1.635 1.00 94.06 89 ALA A N 1
ATOM 686 C CA . ALA A 1 89 ? 4.211 -19.701 2.374 1.00 94.06 89 ALA A CA 1
ATOM 687 C C . ALA A 1 89 ? 5.450 -20.472 1.876 1.00 94.06 89 ALA A C 1
ATOM 689 O O . ALA A 1 89 ? 6.219 -20.988 2.688 1.00 94.06 89 ALA A O 1
ATOM 690 N N . LYS A 1 90 ? 5.699 -20.492 0.556 1.00 92.69 90 LYS A N 1
ATOM 691 C CA . LYS A 1 90 ? 6.941 -21.037 -0.019 1.00 92.69 90 LYS A CA 1
ATOM 692 C C . LYS A 1 90 ? 8.168 -20.255 0.462 1.00 92.69 90 LYS A C 1
ATOM 694 O O . LYS A 1 90 ? 9.139 -20.876 0.883 1.00 92.69 90 LYS A O 1
ATOM 699 N N . MET A 1 91 ? 8.124 -18.921 0.468 1.00 89.69 91 MET A N 1
ATOM 700 C CA . MET A 1 91 ? 9.238 -18.092 0.952 1.00 89.69 91 MET A CA 1
ATOM 701 C C . MET A 1 91 ? 9.520 -18.295 2.451 1.00 89.69 91 MET A C 1
ATOM 703 O O . MET A 1 91 ? 10.684 -18.412 2.832 1.00 89.69 91 MET A O 1
ATOM 707 N N . MET A 1 92 ? 8.483 -18.445 3.287 1.00 92.25 92 MET A N 1
ATOM 708 C CA . MET A 1 92 ? 8.645 -18.823 4.700 1.00 92.25 92 MET A CA 1
ATOM 709 C C . MET A 1 92 ? 9.323 -20.191 4.862 1.00 92.25 92 MET A C 1
ATOM 711 O O . MET A 1 92 ? 10.192 -20.336 5.716 1.00 92.25 92 MET A O 1
ATOM 715 N N . ALA A 1 93 ? 8.959 -21.184 4.042 1.00 90.88 93 ALA A N 1
ATOM 716 C CA . ALA A 1 93 ? 9.558 -22.520 4.091 1.00 90.88 93 ALA A CA 1
ATOM 717 C C . ALA A 1 93 ? 11.028 -22.539 3.632 1.00 90.88 93 ALA A C 1
ATOM 719 O O . ALA A 1 93 ? 11.821 -23.318 4.154 1.00 90.88 93 ALA A O 1
ATOM 720 N N . VAL A 1 94 ? 11.407 -21.666 2.690 1.00 89.06 94 VAL A N 1
ATOM 721 C CA . VAL A 1 94 ? 12.812 -21.457 2.291 1.00 89.06 94 VAL A CA 1
ATOM 722 C C . VAL A 1 94 ? 13.616 -20.767 3.406 1.00 89.06 94 VAL A C 1
ATOM 724 O O . VAL A 1 94 ? 14.824 -20.972 3.493 1.00 89.06 94 VAL A O 1
ATOM 727 N N . ASN A 1 95 ? 12.965 -19.968 4.263 1.00 85.62 95 ASN A N 1
ATOM 728 C CA . ASN A 1 95 ? 13.566 -19.248 5.396 1.00 85.62 95 ASN A CA 1
ATOM 729 C C . ASN A 1 95 ? 14.846 -18.466 5.023 1.00 85.62 95 ASN A C 1
ATOM 731 O O . ASN A 1 95 ? 15.840 -18.439 5.752 1.00 85.62 95 ASN A O 1
ATOM 735 N N . LYS A 1 96 ? 14.835 -17.850 3.836 1.00 80.25 96 LYS A N 1
ATOM 736 C CA . LYS A 1 96 ? 15.945 -17.046 3.321 1.00 80.25 96 LYS A CA 1
ATOM 737 C C . LYS A 1 96 ? 16.066 -15.753 4.124 1.00 80.25 96 LYS A C 1
ATOM 739 O O . LYS A 1 96 ? 15.103 -15.001 4.246 1.00 80.25 96 LYS A O 1
ATOM 744 N N . LYS A 1 97 ? 17.273 -15.462 4.607 1.00 79.69 97 LYS A N 1
ATOM 745 C CA . LYS A 1 97 ? 17.590 -14.192 5.263 1.00 79.69 97 LYS A CA 1
ATOM 746 C C . LYS A 1 97 ? 17.644 -13.068 4.220 1.00 79.69 97 LYS A C 1
ATOM 748 O O . LYS A 1 97 ? 18.509 -13.085 3.347 1.00 79.69 97 LYS A O 1
ATOM 753 N N . GLU A 1 98 ? 16.728 -12.104 4.307 1.00 77.50 98 GLU A N 1
ATOM 754 C CA . GLU A 1 98 ? 16.727 -10.889 3.477 1.00 77.50 98 GLU A CA 1
ATOM 755 C C . GLU A 1 98 ? 17.072 -9.665 4.343 1.00 77.50 98 GLU A C 1
ATOM 757 O O . GLU A 1 98 ? 16.208 -9.024 4.946 1.00 77.50 98 GLU A O 1
ATOM 762 N N . ASP A 1 99 ? 18.375 -9.373 4.419 1.00 83.31 99 ASP A N 1
ATOM 763 C CA . ASP A 1 99 ? 18.946 -8.277 5.219 1.00 83.31 99 ASP A CA 1
ATOM 764 C C . ASP A 1 99 ? 18.724 -6.879 4.607 1.00 83.31 99 ASP A C 1
ATOM 766 O O . ASP A 1 99 ? 18.920 -5.875 5.285 1.00 83.31 99 ASP A O 1
ATOM 770 N N . ILE A 1 100 ? 18.307 -6.797 3.337 1.00 85.69 100 ILE A N 1
ATOM 771 C CA . ILE A 1 100 ? 18.025 -5.539 2.633 1.00 85.69 100 ILE A CA 1
ATOM 772 C C . ILE A 1 100 ? 16.598 -5.595 2.086 1.00 85.69 100 ILE A C 1
ATOM 774 O O . ILE A 1 100 ? 16.272 -6.467 1.279 1.00 85.69 100 ILE A O 1
ATOM 778 N N . ARG A 1 101 ? 15.754 -4.652 2.514 1.00 88.50 101 ARG A N 1
ATOM 779 C CA . ARG A 1 101 ? 14.337 -4.539 2.138 1.00 88.50 101 ARG A CA 1
ATOM 780 C C . ARG A 1 101 ? 14.054 -3.108 1.673 1.00 88.50 101 ARG A C 1
ATOM 782 O O . ARG A 1 101 ? 14.641 -2.165 2.198 1.00 88.50 101 ARG A O 1
ATOM 789 N N . LEU A 1 102 ? 13.209 -2.945 0.651 1.00 85.38 102 LEU A N 1
ATOM 790 C CA . LEU A 1 102 ? 12.925 -1.648 0.026 1.00 85.38 102 LEU A CA 1
ATOM 791 C C . LEU A 1 102 ? 11.433 -1.498 -0.289 1.00 85.38 102 LEU A C 1
ATOM 793 O O . LEU A 1 102 ? 10.868 -2.266 -1.068 1.00 85.38 102 LEU A O 1
ATOM 797 N N . GLY A 1 103 ? 10.822 -0.445 0.249 1.00 85.19 103 GLY A N 1
ATOM 798 C CA . GLY A 1 103 ? 9.459 -0.032 -0.071 1.00 85.19 103 GLY A CA 1
ATOM 799 C C . GLY A 1 103 ? 9.416 1.352 -0.700 1.00 85.19 103 GLY A C 1
ATOM 800 O O . GLY A 1 103 ? 10.000 2.293 -0.172 1.00 85.19 103 GLY A O 1
ATOM 801 N N . LEU A 1 104 ? 8.691 1.483 -1.811 1.00 84.25 104 LEU A N 1
ATOM 802 C CA . LEU A 1 104 ? 8.289 2.772 -2.375 1.00 84.25 104 LEU A CA 1
ATOM 803 C C . LEU A 1 104 ? 6.783 2.921 -2.160 1.00 84.25 104 LEU A C 1
ATOM 805 O O . LEU A 1 104 ? 5.976 2.591 -3.028 1.00 84.25 104 LEU A O 1
ATOM 809 N N . HIS A 1 105 ? 6.422 3.339 -0.950 1.00 88.62 105 HIS A N 1
ATOM 810 C CA . HIS A 1 105 ? 5.047 3.388 -0.462 1.00 88.62 105 HIS A CA 1
ATOM 811 C C . HIS A 1 105 ? 4.331 4.689 -0.826 1.00 88.62 105 HIS A C 1
ATOM 813 O O . HIS A 1 105 ? 4.958 5.736 -0.994 1.00 88.62 105 HIS A O 1
ATOM 819 N N . ARG A 1 106 ? 2.998 4.629 -0.890 1.00 88.06 106 ARG A N 1
ATOM 820 C CA . ARG A 1 106 ? 2.129 5.807 -0.928 1.00 88.06 106 ARG A CA 1
ATOM 821 C C . ARG A 1 106 ? 0.999 5.603 0.075 1.00 88.06 106 ARG A C 1
ATOM 823 O O . ARG A 1 106 ? 0.300 4.597 0.017 1.00 88.06 106 ARG A O 1
ATOM 830 N N . SER A 1 107 ? 0.870 6.529 1.018 1.00 88.38 107 SER A N 1
ATOM 831 C CA . SER A 1 107 ? -0.251 6.581 1.956 1.00 88.38 107 SER A CA 1
ATOM 832 C C . SER A 1 107 ? -1.190 7.674 1.465 1.00 88.38 107 SER A C 1
ATOM 834 O O . SER A 1 107 ? -0.785 8.836 1.393 1.00 88.38 107 SER A O 1
ATOM 836 N N . ASP A 1 108 ? -2.401 7.291 1.075 1.00 87.75 108 ASP A N 1
ATOM 837 C CA . ASP A 1 108 ? -3.387 8.196 0.494 1.00 87.75 108 ASP A CA 1
ATOM 838 C C . ASP A 1 108 ? -4.384 8.632 1.566 1.00 87.75 108 ASP A C 1
ATOM 840 O O . ASP A 1 108 ? -4.904 7.809 2.323 1.00 87.75 108 ASP A O 1
ATOM 844 N N . TYR A 1 109 ? -4.672 9.932 1.620 1.00 87.38 109 TYR A N 1
ATOM 845 C CA . TYR A 1 109 ? -5.494 10.545 2.661 1.00 87.38 109 TYR A CA 1
ATOM 846 C C . TYR A 1 109 ? -6.599 11.426 2.077 1.00 87.38 109 TYR A C 1
ATOM 848 O O . TYR A 1 109 ? -6.436 12.031 1.016 1.00 87.38 109 TYR A O 1
ATOM 856 N N . MET A 1 110 ? -7.684 11.579 2.832 1.00 85.88 110 MET A N 1
ATOM 857 C CA . MET A 1 110 ? -8.666 12.649 2.656 1.00 85.88 110 MET A CA 1
ATOM 858 C C . MET A 1 110 ? -8.811 13.430 3.963 1.00 85.88 110 MET A C 1
ATOM 860 O O . MET A 1 110 ? -8.608 12.893 5.051 1.00 85.88 110 MET A O 1
ATOM 864 N N . LEU A 1 111 ? -9.139 14.716 3.851 1.00 81.88 111 LEU A N 1
ATOM 865 C CA . LEU A 1 111 ? -9.542 15.527 4.994 1.00 81.88 111 LEU A CA 1
ATOM 866 C C . LEU A 1 111 ? -11.052 15.378 5.158 1.00 81.88 111 LEU A C 1
ATOM 868 O O . LEU A 1 111 ? -11.800 15.817 4.285 1.00 81.88 111 LEU A O 1
ATOM 872 N N . ASP A 1 112 ? -11.482 14.771 6.259 1.00 86.88 112 ASP A N 1
ATOM 873 C CA . ASP A 1 112 ? -12.893 14.746 6.616 1.00 86.88 112 ASP A CA 1
ATOM 874 C C . ASP A 1 112 ? -13.337 16.122 7.130 1.00 86.88 112 ASP A C 1
ATOM 876 O O . ASP A 1 112 ? -12.683 16.716 7.992 1.00 86.88 112 ASP A O 1
ATOM 880 N N . SER A 1 113 ? -14.438 16.643 6.587 1.00 82.94 113 SER A N 1
ATOM 881 C CA . SER A 1 113 ? -14.916 17.995 6.885 1.00 82.94 113 SER A CA 1
ATOM 882 C C . SER A 1 113 ? -15.691 18.103 8.195 1.00 82.94 113 SER A C 1
ATOM 884 O O . SER A 1 113 ? -15.709 19.184 8.779 1.00 82.94 113 SER A O 1
ATOM 886 N N . GLU A 1 114 ? -16.323 17.022 8.659 1.00 87.19 114 GLU A N 1
ATOM 887 C CA . GLU A 1 114 ? -17.133 17.044 9.885 1.00 87.19 114 GLU A CA 1
ATOM 888 C C . GLU A 1 114 ? -16.255 16.942 11.136 1.00 87.19 114 GLU A C 1
ATOM 890 O O . GLU A 1 114 ? -16.373 17.743 12.063 1.00 87.19 114 GLU A O 1
ATOM 895 N N . THR A 1 115 ? -15.315 15.996 11.139 1.00 89.62 115 THR A N 1
ATOM 896 C CA . THR A 1 115 ? -14.353 15.775 12.229 1.00 89.62 115 THR A CA 1
ATOM 897 C C . THR A 1 115 ? -13.074 16.606 12.094 1.00 89.62 115 THR A C 1
ATOM 899 O O . THR A 1 115 ? -12.222 16.561 12.985 1.00 89.62 115 THR A O 1
ATOM 902 N N . ASN A 1 116 ? -12.911 17.347 10.987 1.00 89.50 116 ASN A N 1
ATOM 903 C CA . ASN A 1 116 ? -11.712 18.125 10.643 1.00 89.50 116 ASN A CA 1
ATOM 904 C C . ASN A 1 116 ? -10.415 17.316 10.854 1.00 89.50 116 ASN A C 1
ATOM 906 O O . ASN A 1 116 ? -9.462 17.775 11.491 1.00 89.50 116 ASN A O 1
ATOM 910 N N . SER A 1 117 ? -10.416 16.070 10.376 1.00 89.94 117 SER A N 1
ATOM 911 C CA . SER A 1 117 ? -9.357 15.089 10.625 1.00 89.94 117 SER A CA 1
ATOM 912 C C . SER A 1 117 ? -8.814 14.505 9.325 1.00 89.94 117 SER A C 1
ATOM 914 O O . SER A 1 117 ? -9.554 14.213 8.387 1.00 89.94 117 SER A O 1
ATOM 916 N N . LEU A 1 118 ? -7.493 14.331 9.269 1.00 89.56 118 LEU A N 1
ATOM 917 C CA . LEU A 1 118 ? -6.820 13.680 8.151 1.00 89.56 118 LEU A CA 1
ATOM 918 C C . LEU A 1 118 ? -6.953 12.160 8.289 1.00 89.56 118 LEU A C 1
ATOM 920 O O . LEU A 1 118 ? -6.293 11.570 9.145 1.00 89.56 118 LEU A O 1
ATOM 924 N N . LEU A 1 119 ? -7.771 11.539 7.442 1.00 92.44 119 LEU A N 1
ATOM 925 C CA . LEU A 1 119 ? -8.049 10.105 7.469 1.00 92.44 119 LEU A CA 1
ATOM 926 C C . LEU A 1 119 ? -7.374 9.389 6.294 1.00 92.44 119 LEU A C 1
ATOM 928 O O . LEU A 1 119 ? -7.448 9.832 5.147 1.00 92.44 119 LEU A O 1
ATOM 932 N N . GLN A 1 120 ? -6.716 8.267 6.578 1.00 94.38 120 GLN A N 1
ATOM 933 C CA . GLN A 1 120 ? -6.098 7.396 5.586 1.00 94.38 120 GLN A CA 1
ATOM 934 C C . GLN A 1 120 ? -7.176 6.605 4.835 1.00 94.38 120 GLN A C 1
ATOM 936 O O . GLN A 1 120 ? -7.971 5.875 5.426 1.00 94.38 120 GLN A O 1
ATOM 941 N N . ILE A 1 121 ? -7.157 6.710 3.509 1.00 88.19 121 ILE A N 1
ATOM 942 C CA . ILE A 1 121 ? -8.031 5.968 2.599 1.00 88.19 121 ILE A CA 1
ATOM 943 C C . ILE A 1 121 ? -7.427 4.608 2.253 1.00 88.19 121 ILE A C 1
ATOM 945 O O . ILE A 1 121 ? -8.156 3.612 2.219 1.00 88.19 121 ILE A O 1
ATOM 949 N N . GLU A 1 122 ? -6.118 4.563 1.998 1.00 87.12 122 GLU A N 1
ATOM 950 C CA . GLU A 1 122 ? -5.361 3.346 1.694 1.00 87.12 122 GLU A CA 1
ATOM 951 C C . GLU A 1 122 ? -3.847 3.533 1.861 1.00 87.12 122 GLU A C 1
ATOM 953 O O . GLU A 1 122 ? -3.341 4.655 1.904 1.00 87.12 122 GLU A O 1
ATOM 958 N N . LEU A 1 123 ? -3.132 2.409 1.946 1.00 88.62 123 LEU A N 1
ATOM 959 C CA . LEU A 1 123 ? -1.675 2.342 1.971 1.00 88.62 123 LEU A CA 1
ATOM 960 C C . LEU A 1 123 ? -1.198 1.449 0.821 1.00 88.62 123 LEU A C 1
ATOM 962 O O . LEU A 1 123 ? -1.135 0.228 0.956 1.00 88.62 123 LEU A O 1
ATOM 966 N N . ASN A 1 124 ? -0.868 2.048 -0.321 1.00 88.06 124 ASN A N 1
ATOM 967 C CA . ASN A 1 124 ? -0.356 1.299 -1.461 1.00 88.06 124 ASN A CA 1
ATOM 968 C C . ASN A 1 124 ? 1.108 0.925 -1.204 1.00 88.06 124 ASN A C 1
ATOM 970 O O . ASN A 1 124 ? 1.998 1.784 -1.151 1.00 88.06 124 ASN A O 1
ATOM 974 N N . THR A 1 125 ? 1.377 -0.373 -1.084 1.00 86.88 125 THR A N 1
ATOM 975 C CA . THR A 1 125 ? 2.739 -0.896 -0.929 1.00 86.88 125 THR A CA 1
ATOM 976 C C . THR A 1 125 ? 3.350 -1.404 -2.234 1.00 86.88 125 THR A C 1
ATOM 978 O O . THR A 1 125 ? 4.570 -1.545 -2.302 1.00 86.88 125 THR A O 1
ATOM 981 N N . ILE A 1 126 ? 2.535 -1.636 -3.272 1.00 78.00 126 ILE A N 1
ATOM 982 C CA . ILE A 1 126 ? 2.947 -2.097 -4.605 1.00 78.00 126 ILE A CA 1
ATOM 983 C C . ILE A 1 126 ? 2.638 -1.070 -5.692 1.00 78.00 126 ILE A C 1
ATOM 985 O O . ILE A 1 126 ? 1.628 -0.376 -5.623 1.00 78.00 126 ILE A O 1
ATOM 989 N N . SER A 1 127 ? 3.500 -1.009 -6.717 1.00 75.19 127 SER A N 1
ATOM 990 C CA . SER A 1 127 ? 3.257 -0.311 -7.990 1.00 75.19 127 SER A CA 1
ATOM 991 C C . SER A 1 127 ? 2.642 1.083 -7.834 1.00 75.19 127 SER A C 1
ATOM 993 O O . SER A 1 127 ? 1.708 1.481 -8.543 1.00 75.19 127 SER A O 1
ATOM 995 N N . THR A 1 128 ? 3.190 1.836 -6.881 1.00 76.06 128 THR A N 1
ATOM 996 C CA . THR A 1 128 ? 2.760 3.184 -6.534 1.00 76.06 128 THR A CA 1
ATOM 997 C C . THR A 1 128 ? 2.875 4.087 -7.753 1.00 76.06 128 THR A C 1
ATOM 999 O O . THR A 1 128 ? 3.955 4.459 -8.213 1.00 76.06 128 THR A O 1
ATOM 1002 N N . SER A 1 129 ? 1.717 4.384 -8.336 1.00 72.19 129 SER A N 1
ATOM 1003 C CA . SER A 1 129 ? 1.609 5.203 -9.538 1.00 72.19 129 SER A CA 1
ATOM 1004 C C . SER A 1 129 ? 1.725 6.690 -9.212 1.00 72.19 129 SER A C 1
ATOM 1006 O O . SER A 1 129 ? 1.548 7.114 -8.069 1.00 72.19 129 SER A O 1
ATOM 1008 N N . PHE A 1 130 ? 2.030 7.474 -10.246 1.00 73.31 130 PHE A N 1
ATOM 1009 C CA . PHE A 1 130 ? 2.240 8.923 -10.190 1.00 73.31 130 PHE A CA 1
ATOM 1010 C C . PHE A 1 130 ? 3.457 9.491 -9.413 1.00 73.31 130 PHE A C 1
ATOM 1012 O O . PHE A 1 130 ? 3.442 10.700 -9.216 1.00 73.31 130 PHE A O 1
ATOM 1019 N N . PRO A 1 131 ? 4.556 8.784 -9.052 1.00 70.69 131 PRO A N 1
ATOM 1020 C CA . PRO A 1 131 ? 5.743 9.483 -8.538 1.00 70.69 131 PRO A CA 1
ATOM 1021 C C . PRO A 1 131 ? 6.343 10.417 -9.607 1.00 70.69 131 PRO A C 1
ATOM 1023 O O . PRO A 1 131 ? 6.541 11.598 -9.347 1.00 70.69 131 PRO A O 1
ATOM 1026 N N . GLY A 1 132 ? 6.517 9.929 -10.844 1.00 68.19 132 GLY A N 1
ATOM 1027 C CA . GLY A 1 132 ? 6.986 10.754 -11.969 1.00 68.19 132 GLY A CA 1
ATOM 1028 C C . GLY A 1 132 ? 5.935 11.744 -12.484 1.00 68.19 132 GLY A C 1
ATOM 1029 O O . GLY A 1 132 ? 6.203 12.929 -12.604 1.00 68.19 132 GLY A O 1
ATOM 1030 N N . LEU A 1 133 ? 4.696 11.302 -12.738 1.00 66.94 133 LEU A N 1
ATOM 1031 C CA . LEU A 1 133 ? 3.644 12.222 -13.203 1.00 66.94 133 LEU A CA 1
ATOM 1032 C C . LEU A 1 133 ? 3.248 13.256 -12.128 1.00 66.94 133 LEU A C 1
ATOM 1034 O O . LEU A 1 133 ? 2.835 14.354 -12.473 1.00 66.94 133 LEU A O 1
ATOM 1038 N N . GLY A 1 134 ? 3.383 12.939 -10.838 1.00 65.50 134 GLY A N 1
ATOM 1039 C CA . GLY A 1 134 ? 3.110 13.849 -9.723 1.00 65.50 134 GLY A CA 1
ATOM 1040 C C . GLY A 1 134 ? 4.200 14.903 -9.522 1.00 65.50 134 GLY A C 1
ATOM 1041 O O . GLY A 1 134 ? 3.868 16.053 -9.214 1.00 65.50 134 GLY A O 1
ATOM 1042 N N . SER A 1 135 ? 5.475 14.565 -9.773 1.00 67.38 135 SER A N 1
ATOM 1043 C CA . SER A 1 135 ? 6.523 15.586 -9.912 1.00 67.38 135 SER A CA 1
ATOM 1044 C C . SER A 1 135 ? 6.221 16.462 -11.128 1.00 67.38 135 SER A C 1
ATOM 1046 O O . SER A 1 135 ? 6.098 17.669 -10.970 1.00 67.38 135 SER A O 1
ATOM 1048 N N . LEU A 1 136 ? 5.894 15.871 -12.283 1.00 63.84 136 LEU A N 1
ATOM 1049 C CA . LEU A 1 136 ? 5.537 16.611 -13.498 1.00 63.84 136 LEU A CA 1
ATOM 1050 C C . LEU A 1 136 ? 4.273 17.482 -13.367 1.00 63.84 136 LEU A C 1
ATOM 1052 O O . LEU A 1 136 ? 4.187 18.511 -14.027 1.00 63.84 136 LEU A O 1
ATOM 1056 N N . VAL A 1 137 ? 3.298 17.142 -12.516 1.00 55.25 137 VAL A N 1
ATOM 1057 C CA . VAL A 1 137 ? 2.178 18.047 -12.170 1.00 55.25 137 VAL A CA 1
ATOM 1058 C C . VAL A 1 137 ? 2.654 19.166 -11.237 1.00 55.25 137 VAL A C 1
ATOM 1060 O O . VAL A 1 137 ? 2.302 20.327 -11.435 1.00 55.25 137 VAL A O 1
ATOM 1063 N N . SER A 1 138 ? 3.512 18.848 -10.266 1.00 56.06 138 SER A N 1
ATOM 1064 C CA . SER A 1 138 ? 4.144 19.849 -9.395 1.00 56.06 138 SER A CA 1
ATOM 1065 C C . SER A 1 138 ? 5.064 20.812 -10.162 1.00 56.06 138 SER A C 1
ATOM 1067 O O . SER A 1 138 ? 5.217 21.958 -9.734 1.00 56.06 138 SER A O 1
ATOM 1069 N N . GLU A 1 139 ? 5.637 20.355 -11.281 1.00 56.09 139 GLU A N 1
ATOM 1070 C CA . GLU A 1 139 ? 6.483 21.081 -12.237 1.00 56.09 139 GLU A CA 1
ATOM 1071 C C . GLU A 1 139 ? 5.668 21.781 -13.344 1.00 56.09 139 GLU A C 1
ATOM 1073 O O . GLU A 1 139 ? 6.030 22.869 -13.790 1.00 56.09 139 GLU A O 1
ATOM 1078 N N . LEU A 1 140 ? 4.497 21.259 -13.728 1.00 49.22 140 LEU A N 1
ATOM 1079 C CA . LEU A 1 140 ? 3.508 22.012 -14.515 1.00 49.22 140 LEU A CA 1
ATOM 1080 C C . LEU A 1 140 ? 3.108 23.279 -13.751 1.00 49.22 140 LEU A C 1
ATOM 1082 O O . LEU A 1 140 ? 2.927 24.346 -14.338 1.00 49.22 140 LEU A O 1
ATOM 1086 N N . HIS A 1 141 ? 3.024 23.165 -12.424 1.00 52.41 141 HIS A N 1
ATOM 1087 C CA . HIS A 1 141 ? 2.859 24.291 -11.514 1.00 52.41 141 HIS A CA 1
ATOM 1088 C C . HIS A 1 141 ? 4.199 25.014 -11.181 1.00 52.41 141 HIS A C 1
ATOM 1090 O O . HIS A 1 141 ? 4.141 26.085 -10.576 1.00 52.41 141 HIS A O 1
ATOM 1096 N N . ARG A 1 142 ? 5.387 24.504 -11.593 1.00 43.09 142 ARG A N 1
ATOM 1097 C CA . ARG A 1 142 ? 6.766 25.050 -11.370 1.00 43.09 142 ARG A CA 1
ATOM 1098 C C . ARG A 1 142 ? 7.838 24.638 -12.443 1.00 43.09 142 ARG A C 1
ATOM 1100 O O . ARG A 1 142 ? 8.460 23.591 -12.331 1.00 43.09 142 ARG A O 1
ATOM 1107 N N . LYS A 1 143 ? 8.112 25.506 -13.435 1.00 40.97 143 LYS A N 1
ATOM 1108 C CA . LYS A 1 143 ? 9.130 25.436 -14.543 1.00 40.97 143 LYS A CA 1
ATOM 1109 C C . LYS A 1 143 ? 10.608 25.069 -14.169 1.00 40.97 143 LYS A C 1
ATOM 1111 O O . LYS A 1 143 ? 10.977 25.371 -13.043 1.00 40.97 143 LYS A O 1
ATOM 1116 N N . THR A 1 144 ? 11.562 24.631 -15.043 1.00 31.50 144 THR A N 1
ATOM 1117 C CA . THR A 1 144 ? 11.628 24.127 -16.469 1.00 31.50 144 THR A CA 1
ATOM 1118 C C . THR A 1 144 ? 13.020 23.526 -16.851 1.00 31.50 144 THR A C 1
ATOM 1120 O O . THR A 1 144 ? 14.039 23.962 -16.332 1.00 31.50 144 THR A O 1
ATOM 1123 N N . LEU A 1 145 ? 13.073 22.667 -17.889 1.00 30.64 145 LEU A N 1
ATOM 1124 C CA . LEU A 1 145 ? 14.174 21.789 -18.381 1.00 30.64 145 LEU A CA 1
ATOM 1125 C C . LEU A 1 145 ? 15.583 22.328 -18.775 1.00 30.64 145 LEU A C 1
ATOM 1127 O O . LEU A 1 145 ? 16.389 21.529 -19.245 1.00 30.64 145 LEU A O 1
ATOM 1131 N N . ALA A 1 146 ? 15.967 23.592 -18.563 1.00 34.38 146 ALA A N 1
ATOM 1132 C CA . ALA A 1 146 ? 17.346 24.044 -18.884 1.00 34.38 146 ALA A CA 1
ATOM 1133 C C . ALA A 1 146 ? 18.443 23.412 -17.987 1.00 34.38 146 ALA A C 1
ATOM 1135 O O . ALA A 1 146 ? 19.627 23.682 -18.154 1.00 34.38 146 ALA A O 1
ATOM 1136 N N . GLN A 1 147 ? 18.032 22.607 -17.006 1.00 42.81 147 GLN A N 1
ATOM 1137 C CA . GLN A 1 147 ? 18.866 22.023 -15.957 1.00 42.81 147 GLN A CA 1
ATOM 1138 C C . GLN A 1 147 ? 19.215 20.546 -16.228 1.00 42.81 147 GLN A C 1
ATOM 1140 O O . GLN A 1 147 ? 20.186 20.046 -15.682 1.00 42.81 147 GLN A O 1
ATOM 1145 N N . VAL A 1 148 ? 18.463 19.852 -17.093 1.00 35.72 148 VAL A N 1
ATOM 1146 C CA . VAL A 1 148 ? 18.566 18.385 -17.270 1.00 35.72 148 VAL A CA 1
ATOM 1147 C C . VAL A 1 148 ? 19.612 17.970 -18.318 1.00 35.72 148 VAL A C 1
ATOM 1149 O O . VAL A 1 148 ? 20.066 16.830 -18.322 1.00 35.72 148 VAL A O 1
ATOM 1152 N N . GLU A 1 149 ? 20.058 18.889 -19.180 1.00 34.31 149 GLU A N 1
ATOM 1153 C CA . GLU A 1 149 ? 21.146 18.634 -20.144 1.00 34.31 149 GLU A CA 1
ATOM 1154 C C . GLU A 1 149 ? 22.508 18.394 -19.455 1.00 34.31 149 GLU A C 1
ATOM 1156 O O . GLU A 1 149 ? 23.389 17.753 -20.023 1.00 34.31 149 GLU A O 1
ATOM 1161 N N . ALA A 1 150 ? 22.694 18.881 -18.225 1.00 43.12 150 ALA A N 1
ATOM 1162 C CA . ALA A 1 150 ? 24.010 18.983 -17.595 1.00 43.12 150 ALA A CA 1
ATOM 1163 C C . ALA A 1 150 ? 24.523 17.707 -16.879 1.00 43.12 150 ALA A C 1
ATOM 1165 O O . ALA A 1 150 ? 25.668 17.709 -16.428 1.00 43.12 150 ALA A O 1
ATOM 1166 N N . GLU A 1 151 ? 23.719 16.639 -16.732 1.00 46.19 151 GLU A N 1
ATOM 1167 C CA . GLU A 1 151 ? 23.869 15.704 -15.587 1.00 46.19 151 GLU A CA 1
ATOM 1168 C C . GLU A 1 151 ? 23.964 14.176 -15.910 1.00 46.19 151 GLU A C 1
ATOM 1170 O O . GLU A 1 151 ? 23.831 13.351 -15.005 1.00 46.19 151 GLU A O 1
ATOM 1175 N N . GLY A 1 152 ? 24.216 13.733 -17.158 1.00 38.34 152 GLY A N 1
ATOM 1176 C CA . GLY A 1 152 ? 24.225 12.289 -17.534 1.00 38.34 152 GLY A CA 1
ATOM 1177 C C . GLY A 1 152 ? 25.489 11.750 -18.245 1.00 38.34 152 GLY A C 1
ATOM 1178 O O . GLY A 1 152 ? 26.012 12.405 -19.141 1.00 38.34 152 GLY A O 1
ATOM 1179 N N . LEU A 1 153 ? 25.968 10.534 -17.900 1.00 38.84 153 LEU A N 1
ATOM 1180 C CA . LEU A 1 153 ? 27.160 9.883 -18.504 1.00 38.84 153 LEU A CA 1
ATOM 1181 C C . LEU A 1 153 ? 27.187 8.339 -18.321 1.00 38.84 153 LEU A C 1
ATOM 1183 O O . LEU A 1 153 ? 26.561 7.832 -17.405 1.00 38.84 153 LEU A O 1
ATOM 1187 N N . VAL A 1 154 ? 27.939 7.579 -19.139 1.00 40.03 154 VAL A N 1
ATOM 1188 C CA . VAL A 1 154 ? 28.048 6.093 -19.102 1.00 40.03 154 VAL A CA 1
ATOM 1189 C C . VAL A 1 154 ? 29.507 5.630 -18.911 1.00 40.03 154 VAL A C 1
ATOM 1191 O O . VAL A 1 154 ? 30.419 6.276 -19.426 1.00 40.03 154 VAL A O 1
ATOM 1194 N N . LEU A 1 155 ? 29.752 4.526 -18.181 1.00 48.72 155 LEU A N 1
ATOM 1195 C CA . LEU A 1 155 ? 31.104 4.105 -17.753 1.00 48.72 155 LEU A CA 1
ATOM 1196 C C . LEU A 1 155 ? 31.745 2.958 -18.578 1.00 48.72 155 LEU A C 1
ATOM 1198 O O . LEU A 1 155 ? 31.033 2.098 -19.101 1.00 48.72 155 LEU A O 1
ATOM 1202 N N . PRO A 1 156 ? 33.099 2.854 -18.624 1.00 36.97 156 PRO A N 1
ATOM 1203 C CA . PRO A 1 156 ? 33.814 1.883 -19.471 1.00 36.97 156 PRO A CA 1
ATOM 1204 C C . PRO A 1 156 ? 33.641 0.399 -19.115 1.00 36.97 156 PRO A C 1
ATOM 1206 O O . PRO A 1 156 ? 33.962 -0.456 -19.934 1.00 36.97 156 PRO A O 1
ATOM 1209 N N . ASN A 1 157 ? 33.149 0.065 -17.917 1.00 39.22 157 ASN A N 1
ATOM 1210 C CA . ASN A 1 157 ? 32.865 -1.324 -17.524 1.00 39.22 157 ASN A CA 1
ATOM 1211 C C . ASN A 1 157 ? 31.469 -1.810 -17.970 1.00 39.22 157 ASN A C 1
ATOM 1213 O O . ASN A 1 157 ? 31.005 -2.843 -17.497 1.00 39.22 157 ASN A O 1
ATOM 1217 N N . GLY A 1 158 ? 30.788 -1.059 -18.845 1.00 37.53 158 GLY A N 1
ATOM 1218 C CA . GLY A 1 158 ? 29.455 -1.388 -19.358 1.00 37.53 158 GLY A CA 1
ATOM 1219 C C . GLY A 1 158 ? 28.301 -0.963 -18.447 1.00 37.53 158 GLY A C 1
ATOM 1220 O O . GLY A 1 158 ? 27.142 -1.187 -18.790 1.00 37.53 158 GLY A O 1
ATOM 1221 N N . THR A 1 159 ? 28.584 -0.333 -17.303 1.00 40.88 159 THR A N 1
ATOM 1222 C CA . THR A 1 159 ? 27.539 0.180 -16.410 1.00 40.88 159 THR A CA 1
ATOM 1223 C C . THR A 1 159 ? 26.820 1.370 -17.047 1.00 40.88 159 THR A C 1
ATOM 1225 O O . THR A 1 159 ? 27.406 2.449 -17.182 1.00 40.88 159 THR A O 1
ATOM 1228 N N . LEU A 1 160 ? 25.529 1.202 -17.359 1.00 39.41 160 LEU A N 1
ATOM 1229 C CA . LEU A 1 160 ? 24.629 2.334 -17.568 1.00 39.41 160 LEU A CA 1
ATOM 1230 C C . LEU A 1 160 ? 24.539 3.125 -16.263 1.00 39.41 160 LEU A C 1
ATOM 1232 O O . LEU A 1 160 ? 24.103 2.606 -15.236 1.00 39.41 160 LEU A O 1
ATOM 1236 N N . VAL A 1 161 ? 24.966 4.376 -16.343 1.00 44.22 161 VAL A N 1
ATOM 1237 C CA . VAL A 1 161 ? 24.975 5.332 -15.251 1.00 44.22 161 VAL A CA 1
ATOM 1238 C C . VAL A 1 161 ? 23.999 6.458 -15.589 1.00 44.22 161 VAL A C 1
ATOM 1240 O O . VAL A 1 161 ? 23.937 6.938 -16.717 1.00 44.22 161 VAL A O 1
ATOM 1243 N N . VAL A 1 162 ? 23.220 6.866 -14.593 1.00 46.31 162 VAL A N 1
ATOM 1244 C CA . VAL A 1 162 ? 22.409 8.088 -14.598 1.00 46.31 162 VAL A CA 1
ATOM 1245 C C . VAL A 1 162 ? 22.676 8.733 -13.238 1.00 46.31 162 VAL A C 1
ATOM 1247 O O . VAL A 1 162 ? 22.525 8.052 -12.225 1.00 46.31 162 VAL A O 1
ATOM 1250 N N . ASP A 1 163 ? 23.208 9.960 -13.214 1.00 45.78 163 ASP A N 1
ATOM 1251 C CA . ASP A 1 163 ? 23.821 10.585 -12.021 1.00 45.78 163 ASP A CA 1
ATOM 1252 C C . ASP A 1 163 ? 24.770 9.645 -11.226 1.00 45.78 163 ASP A C 1
ATOM 1254 O O . ASP A 1 163 ? 24.584 9.310 -10.052 1.00 45.78 163 ASP A O 1
ATOM 1258 N N . GLY A 1 164 ? 25.797 9.130 -11.908 1.00 39.84 164 GLY A N 1
ATOM 1259 C CA . GLY A 1 164 ? 26.884 8.349 -11.299 1.00 39.84 164 GLY A CA 1
ATOM 1260 C C . GLY A 1 164 ? 26.618 6.872 -10.933 1.00 39.84 164 GLY A C 1
ATOM 1261 O O . GLY A 1 164 ? 27.560 6.224 -10.475 1.00 39.84 164 GLY A O 1
ATOM 1262 N N . ARG A 1 165 ? 25.401 6.306 -11.085 1.00 40.16 165 ARG A N 1
ATOM 1263 C CA . ARG A 1 165 ? 25.015 5.057 -10.372 1.00 40.16 165 ARG A CA 1
ATOM 1264 C C . ARG A 1 165 ? 24.536 3.851 -11.224 1.00 40.16 165 ARG A C 1
ATOM 1266 O O . ARG A 1 165 ? 23.717 4.047 -12.118 1.00 40.16 165 ARG A O 1
ATOM 1273 N N . PRO A 1 166 ? 24.967 2.605 -10.893 1.00 40.12 166 PRO A N 1
ATOM 1274 C CA . PRO A 1 166 ? 24.375 1.336 -11.363 1.00 40.12 166 PRO A CA 1
ATOM 1275 C C . PRO A 1 166 ? 23.009 1.005 -10.723 1.00 40.12 166 PRO A C 1
ATOM 1277 O O . PRO A 1 166 ? 22.668 1.538 -9.668 1.00 40.12 166 PRO A O 1
ATOM 1280 N N . VAL A 1 167 ? 22.273 0.032 -11.287 1.00 45.41 167 VAL A N 1
ATOM 1281 C CA . VAL A 1 167 ? 20.954 -0.434 -10.793 1.00 45.41 167 VAL A CA 1
ATOM 1282 C C . VAL A 1 167 ? 20.967 -1.925 -10.409 1.00 45.41 167 VAL A C 1
ATOM 1284 O O . VAL A 1 167 ? 21.497 -2.750 -11.146 1.00 45.41 167 VAL A O 1
ATOM 1287 N N . ALA A 1 168 ? 20.350 -2.271 -9.268 1.00 43.03 168 ALA A N 1
ATOM 1288 C CA . ALA A 1 168 ? 20.354 -3.621 -8.670 1.00 43.03 168 ALA A CA 1
ATOM 1289 C C . ALA A 1 168 ? 18.980 -4.086 -8.112 1.00 43.03 168 ALA A C 1
ATOM 1291 O O . ALA A 1 168 ? 18.911 -4.964 -7.249 1.00 43.03 168 ALA A O 1
ATOM 1292 N N . VAL A 1 169 ? 17.879 -3.465 -8.552 1.00 42.69 169 VAL A N 1
ATOM 1293 C CA . VAL A 1 169 ? 16.543 -3.560 -7.926 1.00 42.69 169 VAL A CA 1
ATOM 1294 C C . VAL A 1 169 ? 15.485 -3.973 -8.953 1.00 42.69 169 VAL A C 1
ATOM 1296 O O . VAL A 1 169 ? 15.473 -3.451 -10.065 1.00 42.69 169 VAL A O 1
ATOM 1299 N N . VAL A 1 170 ? 14.553 -4.851 -8.566 1.00 43.88 170 VAL A N 1
ATOM 1300 C CA . VAL A 1 170 ? 13.334 -5.144 -9.340 1.00 43.88 170 VAL A CA 1
ATOM 1301 C C . VAL A 1 170 ? 12.191 -4.278 -8.816 1.00 43.88 170 VAL A C 1
ATOM 1303 O O . VAL A 1 170 ? 11.680 -4.507 -7.721 1.00 43.88 170 VAL A O 1
ATOM 1306 N N . TYR A 1 171 ? 11.790 -3.276 -9.598 1.00 56.09 171 TYR A N 1
ATOM 1307 C CA . TYR A 1 171 ? 10.699 -2.356 -9.273 1.00 56.09 171 TYR A CA 1
ATOM 1308 C C . TYR A 1 171 ? 9.413 -2.763 -10.002 1.00 56.09 171 TYR A C 1
ATOM 1310 O O . TYR A 1 171 ? 9.337 -2.706 -11.230 1.00 56.09 171 TYR A O 1
ATOM 1318 N N . PHE A 1 172 ? 8.397 -3.186 -9.248 1.00 47.75 172 PHE A N 1
ATOM 1319 C CA . PHE A 1 172 ? 7.121 -3.617 -9.813 1.00 47.75 172 PHE A CA 1
ATOM 1320 C C . PHE A 1 172 ? 6.276 -2.415 -10.247 1.00 47.75 172 PHE A C 1
ATOM 1322 O O . PHE A 1 172 ? 5.890 -1.581 -9.429 1.00 47.75 172 PHE A O 1
ATOM 1329 N N . ARG A 1 173 ? 5.942 -2.371 -11.542 1.00 54.38 173 ARG A N 1
ATOM 1330 C CA . ARG A 1 173 ? 4.958 -1.451 -12.151 1.00 54.38 173 ARG A CA 1
ATOM 1331 C C . ARG A 1 173 ? 3.710 -2.162 -12.701 1.00 54.38 173 ARG A C 1
ATOM 1333 O O . ARG A 1 173 ? 2.909 -1.550 -13.397 1.00 54.38 173 ARG A O 1
ATOM 1340 N N . ALA A 1 174 ? 3.595 -3.449 -12.385 1.00 60.53 174 ALA A N 1
ATOM 1341 C CA . ALA A 1 174 ? 2.521 -4.390 -12.695 1.00 60.53 174 ALA A CA 1
ATOM 1342 C C . ALA A 1 174 ? 2.594 -5.541 -11.666 1.00 60.53 174 ALA A C 1
ATOM 1344 O O . ALA A 1 174 ? 3.513 -5.573 -10.839 1.00 60.53 174 ALA A O 1
ATOM 1345 N N . GLY A 1 175 ? 1.665 -6.493 -11.712 1.00 66.75 175 GLY A N 1
ATOM 1346 C CA . GLY A 1 175 ? 1.602 -7.627 -10.784 1.00 66.75 175 GLY A CA 1
ATOM 1347 C C . GLY A 1 175 ? 0.829 -7.314 -9.499 1.00 66.75 175 GLY A C 1
ATOM 1348 O O . GLY A 1 175 ? 1.138 -7.874 -8.441 1.00 66.75 175 GLY A O 1
ATOM 1349 N N . TYR A 1 176 ? -0.139 -6.397 -9.594 1.00 73.00 176 TYR A N 1
ATOM 1350 C CA . TYR A 1 176 ? -1.029 -5.959 -8.509 1.00 73.00 176 TYR A CA 1
ATOM 1351 C C . TYR A 1 176 ? -2.516 -6.194 -8.828 1.00 73.00 176 TYR A C 1
ATOM 1353 O O . TYR A 1 176 ? -3.348 -6.135 -7.922 1.00 73.00 176 TYR A O 1
ATOM 1361 N N . ALA A 1 177 ? -2.855 -6.504 -10.084 1.00 72.00 177 ALA A N 1
ATOM 1362 C CA . ALA A 1 177 ? -4.199 -6.878 -10.510 1.00 72.00 177 ALA A CA 1
ATOM 1363 C C . ALA A 1 177 ? -4.223 -8.313 -11.081 1.00 72.00 177 ALA A C 1
ATOM 1365 O O . ALA A 1 177 ? -3.242 -8.743 -11.689 1.00 72.00 177 ALA A O 1
ATOM 1366 N N . PRO A 1 178 ? -5.342 -9.060 -10.973 1.00 72.75 178 PRO A N 1
ATOM 1367 C CA . PRO A 1 178 ? -5.466 -10.390 -11.585 1.00 72.75 178 PRO A CA 1
ATOM 1368 C C . PRO A 1 178 ? -5.272 -10.394 -13.110 1.00 72.75 178 PRO A C 1
ATOM 1370 O O . PRO A 1 178 ? -4.826 -11.388 -13.671 1.00 72.75 178 PRO A O 1
ATOM 1373 N N . THR A 1 179 ? -5.562 -9.275 -13.781 1.00 71.56 179 THR A N 1
ATOM 1374 C CA . THR A 1 179 ? -5.338 -9.080 -15.224 1.00 71.56 179 THR A CA 1
ATOM 1375 C C . THR A 1 179 ? -3.866 -9.132 -15.630 1.00 71.56 179 THR A C 1
ATOM 1377 O O . THR A 1 179 ? -3.577 -9.382 -16.795 1.00 71.56 179 THR A O 1
ATOM 1380 N N . ASP A 1 180 ? -2.945 -8.940 -14.681 1.00 61.31 180 ASP A N 1
ATOM 1381 C CA . ASP A 1 180 ? -1.500 -9.065 -14.898 1.00 61.31 180 ASP A CA 1
ATOM 1382 C C . ASP A 1 180 ? -1.038 -10.540 -14.904 1.00 61.31 180 ASP A C 1
ATOM 1384 O O . ASP A 1 180 ? 0.139 -10.817 -15.128 1.00 61.31 180 ASP A O 1
ATOM 1388 N N . TYR A 1 181 ? -1.954 -11.483 -14.636 1.00 63.97 181 TYR A N 1
ATOM 1389 C CA . TYR A 1 181 ? -1.701 -12.919 -14.487 1.00 63.97 181 TYR A CA 1
ATOM 1390 C C . TYR A 1 181 ? -2.648 -13.778 -15.356 1.00 63.97 181 TYR A C 1
ATOM 1392 O O . TYR A 1 181 ? -3.425 -14.572 -14.818 1.00 63.97 181 TYR A O 1
ATOM 1400 N N . PRO A 1 182 ? -2.622 -13.643 -16.698 1.00 63.66 182 PRO A N 1
ATOM 1401 C CA . PRO A 1 182 ? -3.484 -14.416 -17.594 1.00 63.66 182 PRO A CA 1
ATOM 1402 C C . PRO A 1 182 ? -3.176 -15.924 -17.613 1.00 63.66 182 PRO A C 1
ATOM 1404 O O . PRO A 1 182 ? -4.010 -16.698 -18.083 1.00 63.66 182 PRO A O 1
ATOM 1407 N N . SER A 1 183 ? -2.002 -16.363 -17.141 1.00 68.69 183 SER A N 1
ATOM 1408 C CA . SER A 1 183 ? -1.600 -17.772 -17.130 1.00 68.69 183 SER A CA 1
ATOM 1409 C C . SER A 1 183 ? -0.663 -18.137 -15.964 1.00 68.69 183 SER A C 1
ATOM 1411 O O . SER A 1 183 ? -0.237 -17.302 -15.164 1.00 68.69 183 SER A O 1
ATOM 1413 N N . GLU A 1 184 ? -0.284 -19.417 -15.880 1.00 78.00 184 GLU A N 1
ATOM 1414 C CA . GLU A 1 184 ? 0.729 -19.897 -14.927 1.00 78.00 184 GLU A CA 1
ATOM 1415 C C . GLU A 1 184 ? 2.153 -19.393 -15.228 1.00 78.00 184 GLU A C 1
ATOM 1417 O O . GLU A 1 184 ? 3.031 -19.489 -14.364 1.00 78.00 184 GLU A O 1
ATOM 1422 N N . VAL A 1 185 ? 2.404 -18.839 -16.421 1.00 54.44 185 VAL A N 1
ATOM 1423 C CA . VAL A 1 185 ? 3.712 -18.279 -16.796 1.00 54.44 185 VAL A CA 1
ATOM 1424 C C . VAL A 1 185 ? 4.023 -17.048 -15.945 1.00 54.44 185 VAL A C 1
ATOM 1426 O O . VAL A 1 185 ? 5.110 -16.956 -15.374 1.00 54.44 185 VAL A O 1
ATOM 1429 N N . GLU A 1 186 ? 3.059 -16.143 -15.771 1.00 71.81 186 GLU A N 1
ATOM 1430 C CA . GLU A 1 186 ? 3.240 -14.914 -14.991 1.00 71.81 186 GLU A CA 1
ATOM 1431 C C . GLU A 1 186 ? 3.362 -15.207 -13.486 1.00 71.81 186 GLU A C 1
ATOM 1433 O O . GLU A 1 186 ? 4.176 -14.592 -12.789 1.00 71.81 186 GLU A O 1
ATOM 1438 N N . TRP A 1 187 ? 2.630 -16.208 -12.981 1.00 61.19 187 TRP A N 1
ATOM 1439 C CA . TRP A 1 187 ? 2.790 -16.703 -11.607 1.00 61.19 187 TRP A CA 1
ATOM 1440 C C . TRP A 1 187 ? 4.173 -17.318 -11.372 1.00 61.19 187 TRP A C 1
ATOM 1442 O O . TRP A 1 187 ? 4.816 -17.031 -10.357 1.00 61.19 187 TRP A O 1
ATOM 1452 N N . SER A 1 188 ? 4.663 -18.111 -12.328 1.00 53.81 188 SER A N 1
ATOM 1453 C CA . SER A 1 188 ? 6.007 -18.696 -12.284 1.00 53.81 188 SER A CA 1
ATOM 1454 C C . SER A 1 188 ? 7.092 -17.616 -12.335 1.00 53.81 188 SER A C 1
ATOM 1456 O O . SER A 1 188 ? 8.051 -17.674 -11.564 1.00 53.81 188 SER A O 1
ATOM 1458 N N . ALA A 1 189 ? 6.913 -16.584 -13.165 1.00 48.91 189 ALA A N 1
ATOM 1459 C CA . ALA A 1 189 ? 7.810 -15.434 -13.236 1.00 48.91 189 ALA A CA 1
ATOM 1460 C C . ALA A 1 189 ? 7.832 -14.631 -11.922 1.00 48.91 189 ALA A C 1
ATOM 1462 O O . ALA A 1 189 ? 8.910 -14.300 -11.426 1.00 48.91 189 ALA A O 1
ATOM 1463 N N . ARG A 1 190 ? 6.668 -14.372 -11.301 1.00 65.12 190 ARG A N 1
ATOM 1464 C CA . ARG A 1 190 ? 6.591 -13.695 -9.992 1.00 65.12 190 ARG A CA 1
ATOM 1465 C C . ARG A 1 190 ? 7.312 -14.490 -8.902 1.00 65.12 190 ARG A C 1
ATOM 1467 O O . ARG A 1 190 ? 8.058 -13.894 -8.129 1.00 65.12 190 ARG A O 1
ATOM 1474 N N . LEU A 1 191 ? 7.134 -15.812 -8.861 1.00 56.75 191 LEU A N 1
ATOM 1475 C CA . LEU A 1 191 ? 7.831 -16.685 -7.911 1.00 56.75 191 LEU A CA 1
ATOM 1476 C C . LEU A 1 191 ? 9.354 -16.685 -8.137 1.00 56.75 191 LEU A C 1
ATOM 1478 O O . LEU A 1 191 ? 10.105 -16.573 -7.170 1.00 56.75 191 LEU A O 1
ATOM 1482 N N . LEU A 1 192 ? 9.806 -16.758 -9.393 1.00 49.91 192 LEU A N 1
ATOM 1483 C CA . LEU A 1 192 ? 11.228 -16.721 -9.753 1.00 49.91 192 LEU A CA 1
ATOM 1484 C C . LEU A 1 192 ? 11.894 -15.402 -9.326 1.00 49.91 192 LEU A C 1
ATOM 1486 O O . LEU A 1 192 ? 12.983 -15.416 -8.747 1.00 49.91 192 LEU A O 1
ATOM 1490 N N . ILE A 1 193 ? 11.224 -14.268 -9.562 1.00 55.31 193 ILE A N 1
ATOM 1491 C CA . ILE A 1 193 ? 11.675 -12.947 -9.103 1.00 55.31 193 ILE A CA 1
ATOM 1492 C C . ILE A 1 193 ? 11.809 -12.930 -7.577 1.00 55.31 193 ILE A C 1
ATOM 1494 O O . ILE A 1 193 ? 12.842 -12.499 -7.065 1.00 55.31 193 ILE A O 1
ATOM 1498 N N . GLU A 1 194 ? 10.808 -13.427 -6.847 1.00 64.31 194 GLU A N 1
ATOM 1499 C CA . GLU A 1 194 ? 10.799 -13.414 -5.379 1.00 64.31 194 GLU A CA 1
ATOM 1500 C C . GLU A 1 194 ? 11.937 -14.262 -4.779 1.00 64.31 194 GLU A C 1
ATOM 1502 O O . GLU A 1 194 ? 12.638 -13.812 -3.867 1.00 64.31 194 GLU A O 1
ATOM 1507 N N . GLN A 1 195 ? 12.172 -15.452 -5.347 1.00 54.91 195 GLN A N 1
ATOM 1508 C CA . GLN A 1 195 ? 13.247 -16.369 -4.952 1.00 54.91 195 GLN A CA 1
ATOM 1509 C C . GLN A 1 195 ? 14.651 -15.787 -5.200 1.00 54.91 195 GLN A C 1
ATOM 1511 O O . GLN A 1 195 ? 15.571 -16.051 -4.417 1.00 54.91 195 GLN A O 1
ATOM 1516 N N . SER A 1 196 ? 14.816 -14.973 -6.249 1.00 56.38 196 SER A N 1
ATOM 1517 C CA . SER A 1 196 ? 16.101 -14.383 -6.650 1.00 56.38 196 SER A CA 1
ATOM 1518 C C . SER A 1 196 ? 16.774 -13.537 -5.556 1.00 56.38 196 SER A C 1
ATOM 1520 O O . SER A 1 196 ? 16.149 -13.080 -4.596 1.00 56.38 196 SER A O 1
ATOM 1522 N N . SER A 1 197 ? 18.078 -13.290 -5.696 1.00 55.69 197 SER A N 1
ATOM 1523 C CA . SER A 1 197 ? 18.849 -12.397 -4.815 1.00 55.69 197 SER A CA 1
ATOM 1524 C C . SER A 1 197 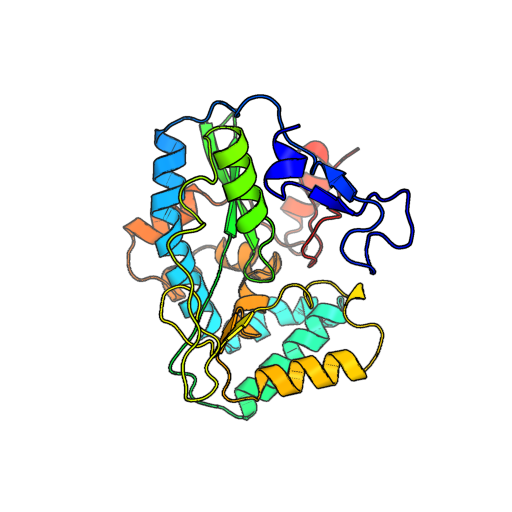? 18.571 -10.903 -5.030 1.00 55.69 197 SER A C 1
ATOM 1526 O O . SER A 1 197 ? 19.126 -10.088 -4.297 1.00 55.69 197 SER A O 1
ATOM 1528 N N . ALA A 1 198 ? 17.731 -10.525 -6.000 1.00 46.00 198 ALA A N 1
ATOM 1529 C CA . ALA A 1 198 ? 17.396 -9.128 -6.232 1.00 46.00 198 ALA A CA 1
ATOM 1530 C C . ALA A 1 198 ? 16.645 -8.517 -5.037 1.00 46.00 198 ALA A C 1
ATOM 1532 O O . ALA A 1 198 ? 15.887 -9.194 -4.331 1.00 46.00 198 ALA A O 1
ATOM 1533 N N . ILE A 1 199 ? 16.811 -7.206 -4.857 1.00 53.62 199 ILE A N 1
ATOM 1534 C CA . ILE A 1 199 ? 15.967 -6.410 -3.965 1.00 53.62 199 ILE A CA 1
ATOM 1535 C C . ILE A 1 199 ? 14.647 -6.172 -4.704 1.00 53.62 199 ILE A C 1
ATOM 1537 O O . ILE A 1 199 ? 14.640 -5.577 -5.784 1.00 53.62 199 ILE A O 1
ATOM 1541 N N . LYS A 1 200 ? 13.534 -6.655 -4.145 1.00 67.31 200 LYS A N 1
ATOM 1542 C CA . LYS A 1 200 ? 12.192 -6.443 -4.703 1.00 67.31 200 LYS A CA 1
ATOM 1543 C C . LYS A 1 200 ? 11.599 -5.154 -4.142 1.00 67.31 200 LYS A C 1
ATOM 1545 O O . LYS A 1 200 ? 11.659 -4.926 -2.937 1.00 67.31 200 LYS A O 1
ATOM 1550 N N . CYS A 1 201 ? 10.973 -4.358 -5.000 1.00 66.69 201 CYS A N 1
ATOM 1551 C CA . CYS A 1 201 ? 10.220 -3.173 -4.619 1.00 66.69 201 CYS A CA 1
ATOM 1552 C C . CYS A 1 201 ? 8.789 -3.246 -5.187 1.00 66.69 201 CYS A C 1
ATOM 1554 O O . CYS A 1 201 ? 8.572 -2.859 -6.341 1.00 66.69 201 CYS A O 1
ATOM 1556 N N . PRO A 1 202 ? 7.807 -3.747 -4.413 1.00 74.81 202 PRO A N 1
ATOM 1557 C CA . PRO A 1 202 ? 7.928 -4.419 -3.111 1.00 74.81 202 PRO A CA 1
ATOM 1558 C C . PRO A 1 202 ? 8.230 -5.921 -3.223 1.00 74.81 202 PRO A C 1
ATOM 1560 O O . PRO A 1 202 ? 7.959 -6.542 -4.251 1.00 74.81 202 PRO A O 1
ATOM 1563 N N . SER A 1 203 ? 8.690 -6.522 -2.122 1.00 84.00 203 SER A N 1
ATOM 1564 C CA . SER A 1 203 ? 8.619 -7.976 -1.902 1.00 84.00 203 SER A CA 1
ATOM 1565 C C . SER A 1 203 ? 7.172 -8.474 -1.782 1.00 84.00 203 SER A C 1
ATOM 1567 O O . SER A 1 203 ? 6.232 -7.688 -1.617 1.00 84.00 203 SER A O 1
ATOM 1569 N N . ILE A 1 204 ? 6.971 -9.793 -1.818 1.00 86.81 204 ILE A N 1
ATOM 1570 C CA . ILE A 1 204 ? 5.647 -10.406 -1.632 1.00 86.81 204 ILE A CA 1
ATOM 1571 C C . ILE A 1 204 ? 5.037 -10.067 -0.262 1.00 86.81 204 ILE A C 1
ATOM 1573 O O . ILE A 1 204 ? 3.842 -9.790 -0.185 1.00 86.81 204 ILE A O 1
ATOM 1577 N N . SER A 1 205 ? 5.842 -10.013 0.805 1.00 87.00 205 SER A N 1
ATOM 1578 C CA . SER A 1 205 ? 5.360 -9.643 2.143 1.00 87.00 205 SER A CA 1
ATOM 1579 C C . SER A 1 205 ? 4.920 -8.184 2.187 1.00 87.00 205 SER A C 1
ATOM 1581 O O . SER A 1 205 ? 3.815 -7.898 2.636 1.00 87.00 205 SER A O 1
ATOM 1583 N N . TYR A 1 206 ? 5.723 -7.266 1.637 1.00 85.69 206 TYR A N 1
ATOM 1584 C CA . TYR A 1 206 ? 5.343 -5.856 1.514 1.00 85.69 206 TYR A CA 1
ATOM 1585 C C . TYR A 1 206 ? 4.050 -5.693 0.694 1.00 85.69 206 TYR A C 1
ATOM 1587 O O . TYR A 1 206 ? 3.166 -4.939 1.095 1.00 85.69 206 TYR A O 1
ATOM 1595 N N . HIS A 1 207 ? 3.890 -6.430 -0.413 1.00 84.69 207 HIS A N 1
ATOM 1596 C CA . HIS A 1 207 ? 2.657 -6.438 -1.212 1.00 84.69 207 HIS A CA 1
ATOM 1597 C C . HIS A 1 207 ? 1.435 -6.879 -0.380 1.00 84.69 207 HIS A C 1
ATOM 1599 O O . HIS A 1 207 ? 0.405 -6.211 -0.415 1.00 84.69 207 HIS A O 1
ATOM 1605 N N . LEU A 1 208 ? 1.558 -7.939 0.429 1.00 87.88 208 LEU A N 1
ATOM 1606 C CA . LEU A 1 208 ? 0.478 -8.406 1.310 1.00 87.88 208 LEU A CA 1
ATOM 1607 C C . LEU A 1 208 ? 0.100 -7.389 2.403 1.00 87.88 208 LEU A C 1
ATOM 1609 O O . LEU A 1 208 ? -1.082 -7.277 2.733 1.00 87.88 208 LEU A O 1
ATOM 1613 N N . VAL A 1 209 ? 1.058 -6.615 2.930 1.00 91.38 209 VAL A N 1
ATOM 1614 C CA . VAL A 1 209 ? 0.782 -5.568 3.936 1.00 91.38 209 VAL A CA 1
ATOM 1615 C C . VAL A 1 209 ? -0.137 -4.464 3.396 1.00 91.38 209 VAL A C 1
ATOM 1617 O O . VAL A 1 209 ? -0.956 -3.942 4.147 1.00 91.38 209 VAL A O 1
ATOM 1620 N N . GLY A 1 210 ? -0.063 -4.142 2.101 1.00 82.56 210 GLY A N 1
ATOM 1621 C CA . GLY A 1 210 ? -0.918 -3.120 1.477 1.00 82.56 210 GLY A CA 1
ATOM 1622 C C . GLY A 1 210 ? -2.382 -3.534 1.296 1.00 82.56 210 GLY A C 1
ATOM 1623 O O . GLY A 1 210 ? -3.219 -2.705 0.946 1.00 82.56 210 GLY A O 1
ATOM 1624 N N . THR A 1 211 ? -2.723 -4.807 1.529 1.00 86.00 211 THR A N 1
ATOM 1625 C CA . THR A 1 211 ? -4.101 -5.288 1.361 1.00 86.00 211 THR A CA 1
ATOM 1626 C C . THR A 1 211 ? -5.060 -4.609 2.342 1.00 86.00 211 THR A C 1
ATOM 1628 O O . THR A 1 211 ? -4.758 -4.424 3.526 1.00 86.00 211 THR A O 1
ATOM 1631 N N . LYS A 1 212 ? -6.278 -4.299 1.876 1.00 86.88 212 LYS A N 1
ATOM 1632 C CA . LYS A 1 212 ? -7.318 -3.655 2.699 1.00 86.88 212 LYS A CA 1
ATOM 1633 C C . LYS A 1 212 ? -7.628 -4.464 3.961 1.00 86.88 212 LYS A C 1
ATOM 1635 O O . LYS A 1 212 ? -7.963 -3.890 4.994 1.00 86.88 212 LYS A O 1
ATOM 1640 N N . LYS A 1 213 ? -7.500 -5.797 3.905 1.00 89.81 213 LYS A N 1
ATOM 1641 C CA . LYS A 1 213 ? -7.685 -6.657 5.079 1.00 89.81 213 LYS A CA 1
ATOM 1642 C C . LYS A 1 213 ? -6.587 -6.464 6.130 1.00 89.81 213 LYS A C 1
ATOM 1644 O O . LYS A 1 213 ? -6.928 -6.411 7.306 1.00 89.81 213 LYS A O 1
ATOM 1649 N N . ILE A 1 214 ? -5.316 -6.303 5.752 1.00 91.81 214 ILE A N 1
ATOM 1650 C CA . ILE A 1 214 ? -4.257 -5.985 6.725 1.00 91.81 214 ILE A CA 1
ATOM 1651 C C . ILE A 1 214 ? -4.445 -4.573 7.293 1.00 91.81 214 ILE A C 1
ATOM 1653 O O . ILE A 1 214 ? -4.370 -4.417 8.509 1.00 91.81 214 ILE A O 1
ATOM 1657 N N . GLN A 1 215 ? -4.816 -3.579 6.474 1.00 86.50 215 GLN A N 1
ATOM 1658 C CA . GLN A 1 215 ? -5.184 -2.241 6.968 1.00 86.50 215 GLN A CA 1
ATOM 1659 C C . GLN A 1 215 ? -6.311 -2.309 8.024 1.00 86.50 215 GLN A C 1
ATOM 1661 O O . GLN A 1 215 ? -6.228 -1.673 9.072 1.00 86.50 215 GLN A O 1
ATOM 1666 N N . GLN A 1 216 ? -7.335 -3.136 7.787 1.00 93.31 216 GLN A N 1
ATOM 1667 C CA . GLN A 1 216 ? -8.447 -3.360 8.717 1.00 93.31 216 GLN A CA 1
ATOM 1668 C C . GLN A 1 216 ? -8.024 -4.100 9.999 1.00 93.31 216 GLN A C 1
ATOM 1670 O O . GLN A 1 216 ? -8.493 -3.760 11.083 1.00 93.31 216 GLN A O 1
ATOM 1675 N N . GLU A 1 217 ? -7.142 -5.098 9.910 1.00 92.31 217 GLU A N 1
ATOM 1676 C CA . GLU A 1 217 ? -6.621 -5.809 11.087 1.00 92.31 217 GLU A CA 1
ATOM 1677 C C . GLU A 1 217 ? -5.722 -4.912 11.952 1.00 92.31 217 GLU A C 1
ATOM 1679 O O . GLU A 1 217 ? -5.826 -4.959 13.176 1.00 92.31 217 GLU A O 1
ATOM 1684 N N . LEU A 1 218 ? -4.902 -4.045 11.344 1.00 91.25 218 LEU A N 1
ATOM 1685 C CA . LEU A 1 218 ? -4.070 -3.063 12.056 1.00 91.25 218 LEU A CA 1
ATOM 1686 C C . LEU A 1 218 ? -4.898 -2.011 12.811 1.00 91.25 218 LEU A C 1
ATOM 1688 O O . LEU A 1 218 ? -4.435 -1.485 13.820 1.00 91.25 218 LEU A O 1
ATOM 1692 N N . ALA A 1 219 ? -6.128 -1.734 12.371 1.00 91.12 219 ALA A N 1
ATOM 1693 C CA . ALA A 1 219 ? -7.047 -0.828 13.059 1.00 91.12 219 ALA A CA 1
ATOM 1694 C C . ALA A 1 219 ? -7.700 -1.431 14.321 1.00 91.12 219 ALA A C 1
ATOM 1696 O O . ALA A 1 219 ? -8.356 -0.709 15.075 1.00 91.12 219 ALA A O 1
ATOM 1697 N N . LYS A 1 220 ? -7.535 -2.736 14.588 1.00 90.88 220 LYS A N 1
ATOM 1698 C CA . LYS A 1 220 ? -8.078 -3.366 15.801 1.00 90.88 220 LYS A CA 1
ATOM 1699 C C . LYS A 1 220 ? -7.315 -2.926 17.066 1.00 90.88 220 LYS A C 1
ATOM 1701 O O . LYS A 1 220 ? -6.105 -2.682 17.007 1.00 90.88 220 LYS A O 1
ATOM 1706 N N . PRO A 1 221 ? -7.984 -2.883 18.237 1.00 89.06 221 PRO A N 1
ATOM 1707 C CA . PRO A 1 221 ? -7.323 -2.634 19.517 1.00 89.06 221 PRO A CA 1
ATOM 1708 C C . PRO A 1 221 ? -6.131 -3.570 19.751 1.00 89.06 221 PRO A C 1
ATOM 1710 O O . PRO A 1 221 ? -6.190 -4.752 19.413 1.00 89.06 221 PRO A O 1
ATOM 1713 N N . SER A 1 222 ? -5.057 -3.034 20.335 1.00 90.25 222 SER A N 1
ATOM 1714 C CA . SER A 1 222 ? -3.831 -3.764 20.702 1.00 90.25 222 SER A CA 1
ATOM 1715 C C . SER A 1 222 ? -3.040 -4.424 19.555 1.00 90.25 222 SER A C 1
ATOM 1717 O O . SER A 1 222 ? -2.063 -5.121 19.827 1.00 90.25 222 SER A O 1
ATOM 1719 N N . VAL A 1 223 ? -3.418 -4.240 18.280 1.00 93.31 223 VAL A N 1
ATOM 1720 C CA . VAL A 1 223 ? -2.675 -4.831 17.150 1.00 93.31 223 VAL A CA 1
ATOM 1721 C C . VAL A 1 223 ? -1.463 -3.987 16.751 1.00 93.31 223 VAL A C 1
ATOM 1723 O O . VAL A 1 223 ? -0.418 -4.565 16.467 1.00 93.31 223 VAL A O 1
ATOM 1726 N N . LEU A 1 224 ? -1.548 -2.650 16.780 1.00 92.75 224 LEU A N 1
ATOM 1727 C CA . LEU A 1 224 ? -0.399 -1.774 16.491 1.00 92.75 224 LEU A CA 1
ATOM 1728 C C . LEU A 1 224 ? 0.747 -1.977 17.492 1.00 92.75 224 LEU A C 1
ATOM 1730 O O . LEU A 1 224 ? 1.903 -2.026 17.087 1.00 92.75 224 LEU A O 1
ATOM 1734 N N . GLU A 1 225 ? 0.423 -2.177 18.769 1.00 95.81 225 GLU A N 1
ATOM 1735 C CA . GLU A 1 225 ? 1.357 -2.433 19.876 1.00 95.81 225 GLU A CA 1
ATOM 1736 C C . GLU A 1 225 ? 2.168 -3.728 19.717 1.00 95.81 225 GLU A C 1
ATOM 1738 O O . GLU A 1 225 ? 3.168 -3.921 20.400 1.00 95.81 225 GLU A O 1
ATOM 1743 N N . ARG A 1 226 ? 1.771 -4.634 18.813 1.00 94.56 226 ARG A N 1
ATOM 1744 C CA . ARG A 1 226 ? 2.591 -5.805 18.455 1.00 94.56 226 ARG A CA 1
ATOM 1745 C C . ARG A 1 226 ? 3.751 -5.462 17.526 1.00 94.56 226 ARG A C 1
ATOM 1747 O O . ARG A 1 226 ? 4.665 -6.270 17.382 1.00 94.56 226 ARG A O 1
ATOM 1754 N N . PHE A 1 227 ? 3.660 -4.327 16.842 1.00 94.75 227 PHE A N 1
ATOM 1755 C CA . PHE A 1 227 ? 4.600 -3.908 15.812 1.00 94.75 227 PHE A CA 1
ATOM 1756 C C . PHE A 1 227 ? 5.356 -2.647 16.222 1.00 94.75 227 PHE A C 1
ATOM 1758 O O . PHE A 1 227 ? 6.524 -2.530 15.884 1.00 94.75 227 PHE A O 1
ATOM 1765 N N . LEU A 1 228 ? 4.749 -1.723 16.964 1.00 93.69 228 LEU A N 1
ATOM 1766 C CA . LEU A 1 228 ? 5.377 -0.469 17.378 1.00 93.69 228 LEU A CA 1
ATOM 1767 C C . LEU A 1 228 ? 5.415 -0.343 18.899 1.00 93.69 228 LEU A C 1
ATOM 1769 O O . LEU A 1 228 ? 4.419 -0.587 19.572 1.00 93.69 228 LEU A O 1
ATOM 1773 N N . ASP A 1 229 ? 6.562 0.106 19.406 1.00 93.25 229 ASP A N 1
ATOM 1774 C CA . ASP A 1 229 ? 6.813 0.327 20.834 1.00 93.25 229 ASP A CA 1
ATOM 1775 C C . ASP A 1 229 ? 6.576 1.793 21.249 1.00 93.25 229 ASP A C 1
ATOM 1777 O O . ASP A 1 229 ? 6.373 2.089 22.424 1.00 93.25 229 ASP A O 1
ATOM 1781 N N . ASN A 1 230 ? 6.619 2.732 20.293 1.00 95.19 230 ASN A N 1
ATOM 1782 C CA . ASN A 1 230 ? 6.445 4.160 20.560 1.00 95.19 230 ASN A CA 1
ATOM 1783 C C . ASN A 1 230 ? 4.955 4.532 20.633 1.00 95.19 230 ASN A C 1
ATOM 1785 O O . ASN A 1 230 ? 4.280 4.647 19.607 1.00 95.19 230 ASN A O 1
ATOM 1789 N N . GLU A 1 231 ? 4.463 4.780 21.848 1.00 94.44 231 GLU A N 1
ATOM 1790 C CA . GLU A 1 231 ? 3.078 5.189 22.115 1.00 94.44 231 GLU A CA 1
ATOM 1791 C C . GLU A 1 231 ? 2.657 6.455 21.347 1.00 94.44 231 GLU A C 1
ATOM 1793 O O . GLU A 1 231 ? 1.509 6.549 20.905 1.00 94.44 231 GLU A O 1
ATOM 1798 N N . GLU A 1 232 ? 3.569 7.411 21.127 1.00 95.44 232 GLU A N 1
ATOM 1799 C CA . GLU A 1 232 ? 3.273 8.643 20.384 1.00 95.44 232 GLU A CA 1
ATOM 1800 C C . GLU A 1 232 ? 2.998 8.346 18.902 1.00 95.44 232 GLU A C 1
ATOM 1802 O O . GLU A 1 232 ? 2.059 8.881 18.309 1.00 95.44 232 GLU A O 1
ATOM 1807 N N . ASP A 1 233 ? 3.777 7.445 18.304 1.00 95.00 233 ASP A N 1
ATOM 1808 C CA . ASP A 1 233 ? 3.622 7.058 16.902 1.00 95.00 233 ASP A CA 1
ATOM 1809 C C . ASP A 1 233 ? 2.385 6.173 16.697 1.00 95.00 233 ASP A C 1
ATOM 1811 O O . ASP A 1 233 ? 1.644 6.355 15.727 1.00 95.00 233 ASP A O 1
ATOM 1815 N N . ILE A 1 234 ? 2.076 5.299 17.661 1.00 94.06 234 ILE A N 1
ATOM 1816 C CA . ILE A 1 234 ? 0.811 4.551 17.708 1.00 94.06 234 ILE A CA 1
ATOM 1817 C C . ILE A 1 234 ? -0.383 5.513 17.800 1.00 94.06 234 ILE A C 1
ATOM 1819 O O . ILE A 1 234 ? -1.377 5.332 17.091 1.00 94.06 234 ILE A O 1
ATOM 1823 N N . ALA A 1 235 ? -0.299 6.561 18.627 1.00 94.56 235 ALA A N 1
ATOM 1824 C CA . ALA A 1 235 ? -1.346 7.574 18.742 1.00 94.56 235 ALA A CA 1
ATOM 1825 C C . ALA A 1 235 ? -1.525 8.381 17.441 1.00 94.56 235 ALA A C 1
ATOM 1827 O O . ALA A 1 235 ? -2.662 8.606 17.016 1.00 94.56 235 ALA A O 1
ATOM 1828 N N . LYS A 1 236 ? -0.429 8.762 16.764 1.00 94.44 236 LYS A N 1
ATOM 1829 C CA . LYS A 1 236 ? -0.468 9.421 15.442 1.00 94.44 236 LYS A CA 1
ATOM 1830 C C . LYS A 1 236 ? -1.153 8.545 14.392 1.00 94.44 236 LYS A C 1
ATOM 1832 O O . LYS A 1 236 ? -2.040 9.036 13.693 1.00 94.44 236 LYS A O 1
ATOM 1837 N N . LEU A 1 237 ? -0.790 7.262 14.309 1.00 92.69 237 LEU A N 1
ATOM 1838 C CA . LEU A 1 237 ? -1.413 6.302 13.391 1.00 92.69 237 LEU A CA 1
ATOM 1839 C C . LEU A 1 237 ? -2.908 6.144 13.670 1.00 92.69 237 LEU A C 1
ATOM 1841 O O . LEU A 1 237 ? -3.720 6.327 12.765 1.00 92.69 237 LEU A O 1
ATOM 1845 N N . ARG A 1 238 ? -3.290 5.892 14.929 1.00 93.44 238 ARG A N 1
ATOM 1846 C CA . ARG A 1 238 ? -4.702 5.771 15.334 1.00 93.44 238 ARG A CA 1
ATOM 1847 C C . ARG A 1 238 ? -5.525 6.993 14.952 1.00 93.44 238 ARG A C 1
ATOM 1849 O O . ARG A 1 238 ? -6.637 6.839 14.464 1.00 93.44 238 ARG A O 1
ATOM 1856 N N . LYS A 1 239 ? -4.967 8.195 15.115 1.00 93.56 239 LYS A N 1
ATOM 1857 C CA . LYS A 1 239 ? -5.636 9.454 14.760 1.00 93.56 239 LYS A CA 1
ATOM 1858 C C . LYS A 1 239 ? -5.950 9.580 13.262 1.00 93.56 239 LYS A C 1
ATOM 1860 O O . LYS A 1 239 ? -6.855 10.331 12.915 1.00 93.56 239 LYS A O 1
ATOM 1865 N N . CYS A 1 240 ? -5.227 8.879 12.384 1.00 91.31 240 CYS A N 1
ATOM 1866 C CA . CYS A 1 240 ? -5.503 8.881 10.944 1.00 91.31 240 CYS A CA 1
ATOM 1867 C C . CYS A 1 240 ? -6.306 7.666 10.453 1.00 91.31 240 CYS A C 1
ATOM 1869 O O . CYS A 1 240 ? -6.614 7.590 9.266 1.00 91.31 240 CYS A O 1
ATOM 1871 N N . PHE A 1 241 ? -6.676 6.719 11.318 1.00 92.06 241 PHE A N 1
ATOM 1872 C CA . PHE A 1 241 ? -7.515 5.593 10.913 1.00 92.06 241 PHE A CA 1
ATOM 1873 C C . PHE A 1 241 ? -8.994 5.994 10.883 1.00 92.06 241 PHE A C 1
ATOM 1875 O O . PHE A 1 241 ? -9.556 6.451 11.875 1.00 92.06 241 PHE A O 1
ATOM 1882 N N . ALA A 1 242 ? -9.633 5.782 9.732 1.00 90.50 242 ALA A N 1
ATOM 1883 C CA . ALA A 1 242 ? -11.087 5.793 9.622 1.00 90.50 242 ALA A CA 1
ATOM 1884 C C . ALA A 1 242 ? -11.702 4.550 10.300 1.00 90.50 242 ALA A C 1
ATOM 1886 O O . ALA A 1 242 ? -11.000 3.605 10.669 1.00 90.50 242 ALA A O 1
ATOM 1887 N N . GLY A 1 243 ? -13.032 4.519 10.413 1.00 90.75 243 GLY A N 1
ATOM 1888 C CA . GLY A 1 243 ? -13.760 3.323 10.838 1.00 90.75 243 GLY A CA 1
ATOM 1889 C C . GLY A 1 243 ? -13.516 2.146 9.886 1.00 90.75 243 GLY A C 1
ATOM 1890 O O . GLY A 1 243 ? -13.870 2.207 8.710 1.00 90.75 243 GLY A O 1
ATOM 1891 N N . LEU A 1 244 ? -12.881 1.082 10.387 1.00 90.12 244 LEU A N 1
ATOM 1892 C CA . LEU A 1 244 ? -12.429 -0.063 9.593 1.00 90.12 244 LEU A CA 1
ATOM 1893 C C . LEU A 1 244 ? -12.890 -1.382 10.222 1.00 90.12 244 LEU A C 1
ATOM 1895 O O . LEU A 1 244 ? -12.322 -1.874 11.200 1.00 90.12 244 LEU A O 1
ATOM 1899 N N . TRP A 1 245 ? -13.896 -2.001 9.607 1.00 91.50 245 TRP A N 1
ATOM 1900 C CA . TRP A 1 245 ? -14.535 -3.218 10.108 1.00 91.50 245 TRP A CA 1
ATOM 1901 C C . TRP A 1 245 ? -14.492 -4.360 9.094 1.00 91.50 245 TRP A C 1
ATOM 1903 O O . TRP A 1 245 ? -14.280 -4.168 7.899 1.00 91.50 245 TRP A O 1
ATOM 1913 N N . SER A 1 246 ? -14.677 -5.572 9.604 1.00 89.19 246 SER A N 1
ATOM 1914 C CA . SER A 1 246 ? -14.753 -6.813 8.837 1.00 89.19 246 SER A CA 1
ATOM 1915 C C . SER A 1 246 ? -16.209 -7.288 8.797 1.00 89.19 246 SER A C 1
ATOM 1917 O O . SER A 1 246 ? -16.977 -6.995 9.712 1.00 89.19 246 SER A O 1
ATOM 1919 N N . LEU A 1 247 ? -16.598 -8.011 7.741 1.00 88.19 247 LEU A N 1
ATOM 1920 C CA . LEU A 1 247 ? -17.990 -8.431 7.499 1.00 88.19 247 LEU A CA 1
ATOM 1921 C C . LEU A 1 247 ? -18.512 -9.501 8.479 1.00 88.19 247 LEU A C 1
ATOM 1923 O O . LEU A 1 247 ? -19.665 -9.901 8.387 1.00 88.19 247 LEU A O 1
ATOM 1927 N N . ASP A 1 248 ? -17.682 -9.964 9.414 1.00 87.50 248 ASP A N 1
ATOM 1928 C CA . ASP A 1 248 ? -18.079 -10.790 10.559 1.00 87.50 248 ASP A CA 1
ATOM 1929 C C . ASP A 1 248 ? -18.542 -9.967 11.778 1.00 87.50 248 ASP A C 1
ATOM 1931 O O . ASP A 1 248 ? -18.929 -10.543 12.790 1.00 87.50 248 ASP A O 1
ATOM 1935 N N . ASN A 1 249 ? -18.541 -8.631 11.696 1.00 88.38 249 ASN A N 1
ATOM 1936 C CA . ASN A 1 249 ? -19.223 -7.775 12.664 1.00 88.38 249 ASN A CA 1
ATOM 1937 C C . ASN A 1 249 ? -20.676 -7.526 12.215 1.00 88.38 249 ASN A C 1
ATOM 1939 O O . ASN A 1 249 ? -20.950 -6.610 11.438 1.00 88.38 249 ASN A O 1
ATOM 1943 N N . GLU A 1 250 ? -21.602 -8.347 12.716 1.00 90.31 250 GLU A N 1
ATOM 1944 C CA . GLU A 1 250 ? -23.029 -8.300 12.361 1.00 90.31 250 GLU A CA 1
ATOM 1945 C C . GLU A 1 250 ? -23.695 -6.944 12.659 1.00 90.31 250 GLU A C 1
ATOM 1947 O O . GLU A 1 250 ? -24.537 -6.495 11.882 1.00 90.31 250 GLU A O 1
ATOM 1952 N N . GLU A 1 251 ? -23.297 -6.254 13.734 1.00 92.50 251 GLU A N 1
ATOM 1953 C CA . GLU A 1 251 ? -23.838 -4.934 14.093 1.00 92.50 251 GLU A CA 1
ATOM 1954 C C . GLU A 1 251 ? -23.473 -3.875 13.044 1.00 92.50 251 GLU A C 1
ATOM 1956 O O . GLU A 1 251 ? -24.324 -3.094 12.610 1.00 92.50 251 GLU A O 1
ATOM 1961 N N . ILE A 1 252 ? -22.217 -3.880 12.587 1.00 92.19 252 ILE A N 1
ATOM 1962 C CA . ILE A 1 252 ? -21.743 -2.975 11.535 1.00 92.19 252 ILE A CA 1
ATOM 1963 C C . ILE A 1 252 ? -22.344 -3.349 10.179 1.00 92.19 252 ILE A C 1
ATOM 1965 O O . ILE A 1 252 ? -22.745 -2.452 9.443 1.00 92.19 252 ILE A O 1
ATOM 1969 N N . VAL A 1 253 ? -22.475 -4.641 9.856 1.00 90.88 253 VAL A N 1
ATOM 1970 C CA . VAL A 1 253 ? -23.152 -5.084 8.622 1.00 90.88 253 VAL A CA 1
ATOM 1971 C C . VAL A 1 253 ? -24.610 -4.622 8.609 1.00 90.88 253 VAL A C 1
ATOM 1973 O O . VAL A 1 253 ? -25.062 -4.071 7.608 1.00 90.88 253 VAL A O 1
ATOM 1976 N N . LYS A 1 254 ? -25.334 -4.761 9.725 1.00 92.69 254 LYS A N 1
ATOM 1977 C CA . LYS A 1 254 ? -26.704 -4.254 9.855 1.00 92.69 254 LYS A CA 1
ATOM 1978 C C . LYS A 1 254 ? -26.763 -2.731 9.685 1.00 92.69 254 LYS A C 1
ATOM 1980 O O . LYS A 1 254 ? -27.575 -2.247 8.904 1.00 92.69 254 LYS A O 1
ATOM 1985 N N . SER A 1 255 ? -25.874 -1.989 10.347 1.00 93.06 255 SER A N 1
ATOM 1986 C CA . SER A 1 255 ? -25.772 -0.527 10.210 1.00 93.06 255 SER A CA 1
ATOM 1987 C C . SER A 1 255 ? -25.485 -0.092 8.764 1.00 93.06 255 SER A C 1
ATOM 1989 O O . SER A 1 255 ? -26.089 0.859 8.272 1.00 93.06 255 SER A O 1
ATOM 1991 N N . ALA A 1 256 ? -24.626 -0.826 8.049 1.00 91.75 256 ALA A N 1
ATOM 1992 C CA . ALA A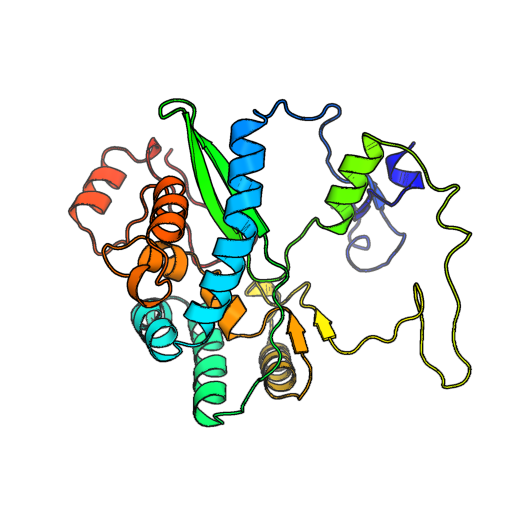 1 256 ? -24.305 -0.568 6.647 1.00 91.75 256 ALA A CA 1
ATOM 1993 C C . ALA A 1 256 ? -25.456 -0.899 5.683 1.00 91.75 256 ALA A C 1
ATOM 1995 O O . ALA A 1 256 ? -25.600 -0.230 4.666 1.00 91.75 256 ALA A O 1
ATOM 1996 N N . ILE A 1 257 ? -26.302 -1.882 6.006 1.00 90.44 257 ILE A N 1
ATOM 1997 C CA . ILE A 1 257 ? -27.541 -2.158 5.259 1.00 90.44 257 ILE A CA 1
ATOM 1998 C C . ILE A 1 257 ? -28.593 -1.067 5.524 1.00 90.44 257 ILE A C 1
ATOM 2000 O O . ILE A 1 257 ? -29.304 -0.667 4.607 1.00 90.44 257 ILE A O 1
ATOM 2004 N N . GLU A 1 258 ? -28.692 -0.566 6.759 1.00 93.75 258 GLU A N 1
ATOM 2005 C CA . GLU A 1 258 ? -29.635 0.500 7.132 1.00 93.75 258 GLU A CA 1
ATOM 2006 C C . GLU A 1 258 ? -29.225 1.891 6.613 1.00 93.75 258 GLU A C 1
ATOM 2008 O O . GLU A 1 258 ? -30.092 2.742 6.409 1.00 93.75 258 GLU A O 1
ATOM 2013 N N . LYS A 1 259 ? -27.921 2.151 6.438 1.00 92.19 259 LYS A N 1
ATOM 2014 C CA . LYS A 1 259 ? -27.357 3.466 6.073 1.00 92.19 259 LYS A CA 1
ATOM 2015 C C . LYS A 1 259 ? -26.185 3.332 5.083 1.00 92.19 259 LYS A C 1
ATOM 2017 O O . LYS A 1 259 ? -25.059 3.697 5.431 1.00 92.19 259 LYS A O 1
ATOM 2022 N N . PRO A 1 260 ? -26.412 2.817 3.862 1.00 89.25 260 PRO A N 1
ATOM 2023 C CA . PRO A 1 260 ? -25.336 2.460 2.934 1.00 89.25 260 PRO A CA 1
ATOM 2024 C C . PRO A 1 260 ? -24.456 3.647 2.516 1.00 89.25 260 PRO A C 1
ATOM 2026 O O . PRO A 1 260 ? -23.260 3.465 2.310 1.00 89.25 260 PRO A O 1
ATOM 2029 N N . ASP A 1 261 ? -24.999 4.867 2.486 1.00 88.94 261 ASP A N 1
ATOM 2030 C CA . ASP A 1 261 ? -24.266 6.096 2.134 1.00 88.94 261 ASP A CA 1
ATOM 2031 C C . ASP A 1 261 ? -23.126 6.447 3.107 1.00 88.94 261 ASP A C 1
ATOM 2033 O O . ASP A 1 261 ? -22.226 7.212 2.764 1.00 88.94 261 ASP A O 1
ATOM 2037 N N . LEU A 1 262 ? -23.143 5.886 4.323 1.00 89.25 262 LEU A N 1
ATOM 2038 C CA . LEU A 1 262 ? -22.108 6.099 5.342 1.00 89.25 262 LEU A CA 1
ATOM 2039 C C . LEU A 1 262 ? -20.947 5.093 5.247 1.00 89.25 262 LEU A C 1
ATOM 2041 O O . LEU A 1 262 ? -20.005 5.172 6.038 1.00 89.25 262 LEU A O 1
ATOM 2045 N N . PHE A 1 263 ? -20.998 4.136 4.313 1.00 89.19 263 PHE A N 1
ATOM 2046 C CA . PHE A 1 263 ? -20.033 3.041 4.213 1.00 89.19 263 PHE A CA 1
ATOM 2047 C C . PHE A 1 263 ? -19.494 2.859 2.787 1.00 89.19 263 PHE A C 1
ATOM 2049 O O . PHE A 1 263 ? -20.156 3.130 1.790 1.00 89.19 263 PHE A O 1
ATOM 2056 N N . VAL A 1 264 ? -18.266 2.343 2.689 1.00 88.19 264 VAL A N 1
ATOM 2057 C CA . VAL A 1 264 ? -17.629 1.973 1.416 1.00 88.19 264 VAL A CA 1
ATOM 2058 C C . VAL A 1 264 ? -17.128 0.541 1.520 1.00 88.19 264 VAL A C 1
ATOM 2060 O O . VAL A 1 264 ? -16.266 0.242 2.350 1.00 88.19 264 VAL A O 1
ATOM 2063 N N . LEU A 1 265 ? -17.628 -0.346 0.658 1.00 87.25 265 LEU A N 1
ATOM 2064 C CA . LEU A 1 265 ? -17.181 -1.735 0.611 1.00 87.25 265 LEU A CA 1
ATOM 2065 C C . LEU A 1 265 ? -16.021 -1.875 -0.384 1.00 87.25 265 LEU A C 1
ATOM 2067 O O . LEU A 1 265 ? -16.169 -1.634 -1.585 1.00 87.25 265 LEU A O 1
ATOM 2071 N N . LYS A 1 266 ? -14.851 -2.273 0.130 1.00 83.19 266 LYS A N 1
ATOM 2072 C CA . LYS A 1 266 ? -13.603 -2.395 -0.639 1.00 83.19 266 LYS A CA 1
ATOM 2073 C C . LYS A 1 266 ? -13.212 -3.873 -0.828 1.00 83.19 266 LYS A C 1
ATOM 2075 O O . LYS A 1 266 ? -12.943 -4.546 0.171 1.00 83.19 266 LYS A O 1
ATOM 2080 N N . PRO A 1 267 ? -13.143 -4.400 -2.067 1.00 83.19 267 PRO A N 1
ATOM 2081 C CA . PRO A 1 267 ? -12.567 -5.720 -2.328 1.00 83.19 267 PRO A CA 1
ATOM 2082 C C . PRO A 1 267 ? -11.039 -5.712 -2.127 1.00 83.19 267 PRO A C 1
ATOM 2084 O O . PRO A 1 267 ? -10.414 -4.655 -2.039 1.00 83.19 267 PRO A O 1
ATOM 2087 N N . GLN A 1 268 ? -10.405 -6.890 -2.091 1.00 76.81 268 GLN A N 1
ATOM 2088 C CA . GLN A 1 268 ? -8.937 -7.007 -2.026 1.00 76.81 268 GLN A CA 1
ATOM 2089 C C . GLN A 1 268 ? -8.311 -6.791 -3.416 1.00 76.81 268 GLN A C 1
ATOM 2091 O O . GLN A 1 268 ? -7.832 -7.725 -4.060 1.00 76.81 268 GLN A O 1
ATOM 2096 N N . ARG A 1 269 ? -8.395 -5.561 -3.925 1.00 79.31 269 ARG A N 1
ATOM 2097 C CA . ARG A 1 269 ? -7.867 -5.142 -5.230 1.00 79.31 269 ARG A CA 1
ATOM 2098 C C . ARG A 1 269 ? -7.189 -3.781 -5.095 1.00 79.31 269 ARG A C 1
ATOM 2100 O O . ARG A 1 269 ? -7.671 -2.923 -4.361 1.00 79.31 269 ARG A O 1
ATOM 2107 N N . GLU A 1 270 ? -6.113 -3.585 -5.846 1.00 66.44 270 GLU A N 1
ATOM 2108 C CA . GLU A 1 270 ? -5.414 -2.306 -5.971 1.00 66.44 270 GLU A CA 1
ATOM 2109 C C . GLU A 1 270 ? -5.714 -1.698 -7.353 1.00 66.44 270 GLU A C 1
ATOM 2111 O O . GLU A 1 270 ? -5.721 -2.411 -8.356 1.00 66.44 270 GLU A O 1
ATOM 2116 N N . GLY A 1 271 ? -5.965 -0.384 -7.420 1.00 55.47 271 GLY A N 1
ATOM 2117 C CA . GLY A 1 271 ? -6.183 0.337 -8.687 1.00 55.47 271 GLY A CA 1
ATOM 2118 C C . GLY A 1 271 ? -7.631 0.712 -9.051 1.00 55.47 271 GLY A C 1
ATOM 2119 O O . GLY A 1 271 ? -7.837 1.286 -10.119 1.00 55.47 271 GLY A O 1
ATOM 2120 N N . GLY A 1 272 ? -8.622 0.458 -8.185 1.00 57.50 272 GLY A N 1
ATOM 2121 C CA . GLY A 1 272 ? -10.002 0.960 -8.328 1.00 57.50 272 GLY A CA 1
ATOM 2122 C C . GLY A 1 272 ? -11.098 -0.111 -8.225 1.00 57.50 272 GLY A C 1
ATOM 2123 O O . GLY A 1 272 ? -10.809 -1.292 -8.057 1.00 57.50 272 GLY A O 1
ATOM 2124 N N . GLY A 1 273 ? -12.366 0.312 -8.334 1.00 58.31 273 GLY A N 1
ATOM 2125 C CA . GLY A 1 273 ? -13.539 -0.582 -8.295 1.00 58.31 273 GLY A CA 1
ATOM 2126 C C . GLY A 1 273 ? -14.200 -0.754 -6.918 1.00 58.31 273 GLY A C 1
ATOM 2127 O O . GLY A 1 273 ? -14.553 -1.869 -6.547 1.00 58.31 273 GLY A O 1
ATOM 2128 N N . ASN A 1 274 ? -14.353 0.331 -6.151 1.00 62.47 274 ASN A N 1
ATOM 2129 C CA . ASN A 1 274 ? -15.069 0.316 -4.866 1.00 62.47 274 ASN A CA 1
ATOM 2130 C C . ASN A 1 274 ? -16.594 0.314 -5.063 1.00 62.47 274 ASN A C 1
ATOM 2132 O O . ASN A 1 274 ? -17.091 0.928 -6.008 1.00 62.47 274 ASN A O 1
ATOM 2136 N N . PHE A 1 275 ? -17.324 -0.297 -4.126 1.00 66.25 275 PHE A N 1
ATOM 2137 C CA . PHE A 1 275 ? -18.784 -0.215 -4.061 1.00 66.25 275 PHE A CA 1
ATOM 2138 C C . PHE A 1 275 ? -19.208 0.867 -3.057 1.00 66.25 275 PHE A C 1
ATOM 2140 O O . PHE A 1 275 ? -18.699 0.912 -1.933 1.00 66.25 275 PHE A O 1
ATOM 2147 N N . PHE A 1 276 ? -20.146 1.713 -3.475 1.00 71.19 276 PHE A N 1
ATOM 2148 C CA . PHE A 1 276 ? -20.752 2.789 -2.688 1.00 71.19 276 PHE A CA 1
ATOM 2149 C C . PHE A 1 276 ? -22.257 2.528 -2.541 1.00 71.19 276 PHE A C 1
ATOM 2151 O O . PHE A 1 276 ? -22.825 1.800 -3.359 1.00 71.19 276 PHE A O 1
ATOM 2158 N N . GLY A 1 277 ? -22.887 3.123 -1.523 1.00 51.34 277 GLY A N 1
ATOM 2159 C CA . GLY A 1 277 ? -24.347 3.188 -1.418 1.00 51.34 277 GLY A CA 1
ATOM 2160 C C . GLY A 1 277 ? -25.002 3.903 -2.607 1.00 51.34 277 GLY A C 1
ATOM 2161 O O . GLY A 1 277 ? -24.352 4.688 -3.305 1.00 51.34 277 GLY A O 1
ATOM 2162 N N . SER A 1 278 ? -26.276 3.581 -2.848 1.00 40.41 278 SER A N 1
ATOM 2163 C CA . SER A 1 278 ? -27.128 4.126 -3.916 1.00 40.41 278 SER A CA 1
ATOM 2164 C C . SER A 1 278 ? -28.589 4.165 -3.488 1.00 40.41 278 SER A C 1
ATOM 2166 O O . SER A 1 278 ? -29.015 3.108 -2.963 1.00 40.41 278 SER A O 1
#

Secondary structure (DSSP, 8-state):
-HHHHTT-EEE-TT-TTTTTSTTSSEEEPP--SSPPP--HHHHHHHHHHHHHHHHHHHHHHH-HHHHHHHTTTGGGT-HHHHHHHHHHHHHHHHT----------EEEEEEETTTTEEEEEEEE-SS---HHHHHHHHHHTS---TTGGGS----TTS---BTTB---EEE-SS-SSGGG-SSHHHHHHHHHHHHSSSEEET-HHHHHHTSHHHHHHHTSTTTGGGT---HHHHHHHHHHB-----TT-HHHHHHHHH-GGG-EE--S-SS---EE--